Protein AF-0000000081051245 (afdb_homodimer)

Structure (mmCIF, N/CA/C/O backbone):
data_AF-0000000081051245-model_v1
#
loop_
_entity.id
_entity.type
_entity.pdbx_description
1 polymer 'Uncharacterized protein'
#
loop_
_atom_site.group_PDB
_atom_site.id
_atom_site.type_symbol
_atom_site.label_atom_id
_atom_site.label_alt_id
_atom_site.label_comp_id
_atom_site.label_asym_id
_atom_site.label_entity_id
_atom_site.label_seq_id
_atom_site.pdbx_PDB_ins_code
_atom_site.Cartn_x
_atom_site.Cartn_y
_atom_site.Cartn_z
_atom_site.occupancy
_atom_site.B_iso_or_equiv
_atom_site.auth_seq_id
_atom_site.auth_comp_id
_atom_site.auth_asym_id
_atom_site.auth_atom_id
_atom_site.pdbx_PDB_model_num
ATOM 1 N N . MET A 1 1 ? -6.266 28.859 13.172 1 32.94 1 MET A N 1
ATOM 2 C CA . MET A 1 1 ? -5.453 28.031 12.281 1 32.94 1 MET A CA 1
ATOM 3 C C . MET A 1 1 ? -4.812 26.875 13.047 1 32.94 1 MET A C 1
ATOM 5 O O . MET A 1 1 ? -4.125 27.094 14.047 1 32.94 1 MET A O 1
ATOM 9 N N . VAL A 1 2 ? -5.418 25.703 13.078 1 38.94 2 VAL A N 1
ATOM 10 C CA . VAL A 1 2 ? -5.023 24.641 14 1 38.94 2 VAL A CA 1
ATOM 11 C C . VAL A 1 2 ? -3.65 24.109 13.609 1 38.94 2 VAL A C 1
ATOM 13 O O . VAL A 1 2 ? -3.457 23.641 12.477 1 38.94 2 VAL A O 1
ATOM 16 N N . SER A 1 3 ? -2.504 24.562 14.094 1 43.19 3 SER A N 1
ATOM 17 C CA . SER A 1 3 ? -1.114 24.141 13.93 1 43.19 3 SER A CA 1
ATOM 18 C C . SER A 1 3 ? -0.904 22.719 14.406 1 43.19 3 SER A C 1
ATOM 20 O O . SER A 1 3 ? -1.366 22.344 15.484 1 43.19 3 SER A O 1
ATOM 22 N N . LEU A 1 4 ? -0.735 21.875 13.5 1 53.44 4 LEU A N 1
ATOM 23 C CA . LEU A 1 4 ? -0.3 20.562 13.992 1 53.44 4 LEU A CA 1
ATOM 24 C C . LEU A 1 4 ? 0.894 20.719 14.93 1 53.44 4 LEU A C 1
ATOM 26 O O . LEU A 1 4 ? 1.816 21.484 14.648 1 53.44 4 LEU A O 1
ATOM 30 N N . SER A 1 5 ? 0.754 20.125 16.109 1 58.38 5 SER A N 1
ATOM 31 C CA . SER A 1 5 ? 1.935 20.047 16.953 1 58.38 5 SER A CA 1
ATOM 32 C C . SER A 1 5 ? 3.082 19.328 16.25 1 58.38 5 SER A C 1
ATOM 34 O O . SER A 1 5 ? 2.877 18.672 15.234 1 58.38 5 SER A O 1
ATOM 36 N N . LEU A 1 6 ? 4.219 19.672 16.422 1 55.66 6 LEU A N 1
ATOM 37 C CA . LEU 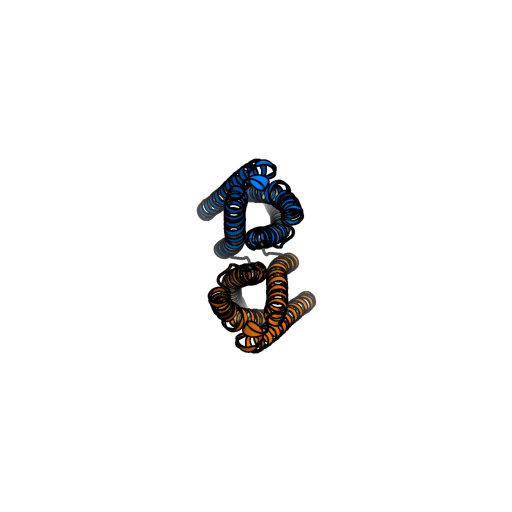A 1 6 ? 5.422 19.031 15.898 1 55.66 6 LEU A CA 1
ATOM 38 C C . LEU A 1 6 ? 5.336 17.516 16.016 1 55.66 6 LEU A C 1
ATOM 40 O O . LEU A 1 6 ? 5.738 16.797 15.094 1 55.66 6 LEU A O 1
ATOM 44 N N . TRP A 1 7 ? 4.742 17.047 17.078 1 62.03 7 TRP A N 1
ATOM 45 C CA . TRP A 1 7 ? 4.617 15.609 17.312 1 62.03 7 TRP A CA 1
ATOM 46 C C . TRP A 1 7 ? 3.652 14.977 16.312 1 62.03 7 TRP A C 1
ATOM 48 O O . TRP A 1 7 ? 3.92 13.898 15.773 1 62.03 7 TRP A O 1
ATOM 58 N N . GLN A 1 8 ? 2.674 15.648 16.047 1 63.53 8 GLN A N 1
ATOM 59 C CA . GLN A 1 8 ? 1.67 15.141 15.117 1 63.53 8 GLN A CA 1
ATOM 60 C C . GLN A 1 8 ? 2.227 15.047 13.695 1 63.53 8 GLN A C 1
ATOM 62 O O . GLN A 1 8 ? 1.957 14.086 12.977 1 63.53 8 GLN A O 1
ATOM 67 N N . ARG A 1 9 ? 2.992 15.977 13.375 1 63.44 9 ARG A N 1
ATOM 68 C CA . ARG A 1 9 ? 3.643 15.945 12.07 1 63.44 9 ARG A CA 1
ATOM 69 C C . ARG A 1 9 ? 4.617 14.773 11.969 1 63.44 9 ARG A C 1
ATOM 71 O O . ARG A 1 9 ? 4.676 14.086 10.945 1 63.44 9 ARG A O 1
ATOM 78 N N . TYR A 1 10 ? 5.191 14.594 13.125 1 63.12 10 TYR A N 1
ATOM 79 C CA . TYR A 1 10 ? 6.164 13.508 13.188 1 63.12 10 TYR A CA 1
ATOM 80 C C . TYR A 1 10 ? 5.477 12.148 13.086 1 63.12 10 TYR A C 1
ATOM 82 O O . TYR A 1 10 ? 5.934 11.266 12.359 1 63.12 10 TYR A O 1
ATOM 90 N N . ARG A 1 11 ? 4.453 12.078 13.703 1 69.19 11 ARG A N 1
ATOM 91 C CA . ARG A 1 11 ? 3.75 10.797 13.703 1 69.19 11 ARG A CA 1
ATOM 92 C C . ARG A 1 11 ? 3.115 10.516 12.352 1 69.19 11 ARG A C 1
ATOM 94 O O . ARG A 1 11 ? 3.18 9.391 11.852 1 69.19 11 ARG A O 1
ATOM 101 N N . ARG A 1 12 ? 2.613 11.469 11.742 1 71.75 12 ARG A N 1
ATOM 102 C CA . ARG A 1 12 ? 2.021 11.297 10.422 1 71.75 12 ARG A CA 1
ATOM 103 C C . ARG A 1 12 ? 3.084 10.938 9.391 1 71.75 12 ARG A C 1
ATOM 105 O O . ARG A 1 12 ? 2.863 10.078 8.539 1 71.75 12 ARG A O 1
ATOM 112 N N . ASN A 1 13 ? 4.109 11.609 9.547 1 73.81 13 ASN A N 1
ATOM 113 C CA . ASN A 1 13 ? 5.223 11.289 8.664 1 73.81 13 ASN A CA 1
ATOM 114 C C . ASN A 1 13 ? 5.754 9.883 8.93 1 73.81 13 ASN A C 1
ATOM 116 O O . ASN A 1 13 ? 6.137 9.172 7.992 1 73.81 13 ASN A O 1
ATOM 120 N N . GLY A 1 14 ? 5.676 9.594 10.188 1 77.81 14 GLY A N 1
ATOM 121 C CA . GLY A 1 14 ? 6.113 8.25 10.539 1 77.81 14 GLY A CA 1
ATOM 122 C C . GLY A 1 14 ? 5.227 7.164 9.961 1 77.81 14 GLY A C 1
ATOM 123 O O . GLY A 1 14 ? 5.719 6.133 9.5 1 77.81 14 GLY A O 1
ATOM 124 N N . ILE A 1 15 ? 4.008 7.398 9.992 1 84.12 15 ILE A N 1
ATOM 125 C CA . ILE A 1 15 ? 3.062 6.418 9.461 1 84.12 15 ILE A CA 1
ATOM 126 C C . ILE A 1 15 ? 3.229 6.305 7.949 1 84.12 15 ILE A C 1
ATOM 128 O O . ILE A 1 15 ? 3.271 5.199 7.402 1 84.12 15 ILE A O 1
ATOM 132 N N . ARG A 1 16 ? 3.354 7.332 7.312 1 82.5 16 ARG A N 1
ATOM 133 C CA . ARG A 1 16 ? 3.588 7.336 5.871 1 82.5 16 ARG A CA 1
ATOM 134 C C . ARG A 1 16 ? 4.855 6.562 5.523 1 82.5 16 ARG A C 1
ATOM 136 O O . ARG A 1 16 ? 4.855 5.738 4.605 1 82.5 16 ARG A O 1
ATOM 143 N N . GLN A 1 17 ? 5.828 6.887 6.223 1 83.38 17 GLN A N 1
ATOM 144 C CA . GLN A 1 17 ? 7.102 6.219 5.984 1 83.38 17 GLN A CA 1
ATOM 145 C C . GLN A 1 17 ? 6.992 4.719 6.25 1 83.38 17 GLN A C 1
ATOM 147 O O . GLN A 1 17 ? 7.539 3.908 5.5 1 83.38 17 GLN A O 1
ATOM 152 N N . THR A 1 18 ? 6.367 4.469 7.242 1 89 18 THR A N 1
ATOM 153 C CA . THR A 1 18 ? 6.195 3.061 7.578 1 89 18 THR A CA 1
ATOM 154 C C . THR A 1 18 ? 5.477 2.318 6.453 1 89 18 THR A C 1
ATOM 156 O O . THR A 1 18 ? 5.852 1.198 6.102 1 89 18 THR A O 1
ATOM 159 N N . LYS A 1 19 ? 4.457 2.91 5.871 1 91.25 19 LYS A N 1
ATOM 160 C CA . LYS A 1 19 ? 3.744 2.303 4.754 1 91.25 19 LYS A CA 1
ATOM 161 C C . LYS A 1 19 ? 4.684 2.041 3.58 1 91.25 19 LYS A C 1
ATOM 163 O O . LYS A 1 19 ? 4.699 0.94 3.023 1 91.25 19 LYS A O 1
ATOM 168 N N . SER A 1 20 ? 5.469 3.023 3.303 1 90 20 SER A N 1
ATOM 169 C CA . SER A 1 20 ? 6.391 2.914 2.178 1 90 20 SER A CA 1
ATOM 170 C C . SER A 1 20 ? 7.461 1.858 2.439 1 90 20 SER A C 1
ATOM 172 O O . SER A 1 20 ? 7.82 1.097 1.54 1 90 20 SER A O 1
ATOM 174 N N . ILE A 1 21 ? 7.961 1.845 3.607 1 92.06 21 ILE A N 1
ATOM 175 C CA . ILE A 1 21 ? 9.008 0.893 3.963 1 92.06 21 ILE A CA 1
ATOM 176 C C . ILE A 1 21 ? 8.461 -0.53 3.896 1 92.06 21 ILE A C 1
ATOM 178 O O . ILE A 1 21 ? 9.102 -1.426 3.344 1 92.06 21 ILE A O 1
ATOM 182 N N . LEU A 1 22 ? 7.324 -0.705 4.422 1 92.88 22 LEU A N 1
ATOM 183 C CA . LEU A 1 22 ? 6.73 -2.037 4.418 1 92.88 22 LEU A CA 1
ATOM 184 C C . LEU A 1 22 ? 6.457 -2.504 2.992 1 92.88 22 LEU A C 1
ATOM 186 O O . LEU A 1 22 ? 6.695 -3.666 2.66 1 92.88 22 LEU A O 1
ATOM 190 N N . ALA A 1 23 ? 5.906 -1.619 2.197 1 94.75 23 ALA A N 1
ATOM 191 C CA . ALA A 1 23 ? 5.676 -1.957 0.795 1 94.75 23 ALA A CA 1
ATOM 192 C C . ALA A 1 23 ? 6.98 -2.32 0.094 1 94.75 23 ALA A C 1
ATOM 194 O O . ALA A 1 23 ? 7.035 -3.291 -0.665 1 94.75 23 ALA A O 1
ATOM 195 N N . SER A 1 24 ? 7.984 -1.599 0.384 1 95.31 24 SER A N 1
ATOM 196 C CA . SER A 1 24 ? 9.281 -1.842 -0.24 1 95.31 24 SER A CA 1
ATOM 197 C C . SER A 1 24 ? 9.898 -3.148 0.252 1 95.31 24 SER A C 1
ATOM 199 O O . SER A 1 24 ? 10.531 -3.869 -0.519 1 95.31 24 SER A O 1
ATOM 201 N N . ILE A 1 25 ? 9.75 -3.432 1.501 1 95.81 25 ILE A N 1
ATOM 202 C CA . ILE A 1 25 ? 10.25 -4.688 2.045 1 95.81 25 ILE A CA 1
ATOM 203 C C . ILE A 1 25 ? 9.578 -5.863 1.341 1 95.81 25 ILE A C 1
ATOM 205 O O . ILE A 1 25 ? 10.234 -6.828 0.956 1 95.81 25 ILE A O 1
ATOM 209 N N . ALA A 1 26 ? 8.266 -5.766 1.253 1 96.12 26 ALA A N 1
ATOM 210 C CA . ALA A 1 26 ? 7.523 -6.824 0.57 1 96.12 26 ALA A CA 1
ATOM 211 C C . ALA A 1 26 ? 8 -6.984 -0.872 1 96.12 26 ALA A C 1
ATOM 213 O O . ALA A 1 26 ? 8.18 -8.102 -1.354 1 96.12 26 ALA A O 1
ATOM 214 N N . ASP A 1 27 ? 8.195 -5.914 -1.532 1 96.69 27 ASP A N 1
ATOM 215 C CA . ASP A 1 27 ? 8.641 -5.902 -2.922 1 96.69 27 ASP A CA 1
ATOM 216 C C . ASP A 1 27 ? 10.031 -6.531 -3.061 1 96.69 27 ASP A C 1
ATOM 218 O O . ASP A 1 27 ? 10.234 -7.422 -3.889 1 96.69 27 ASP A O 1
ATOM 222 N N . VAL A 1 28 ? 10.953 -6.164 -2.277 1 96.69 28 VAL A N 1
ATOM 223 C CA . VAL A 1 28 ? 12.305 -6.703 -2.307 1 96.69 28 VAL A CA 1
ATOM 224 C C . VAL A 1 28 ? 12.266 -8.203 -2.018 1 96.69 28 VAL A C 1
ATOM 226 O O . VAL A 1 28 ? 12.984 -8.984 -2.652 1 96.69 28 VAL A O 1
ATOM 229 N N . THR A 1 29 ? 11.477 -8.562 -1.038 1 97 29 THR A N 1
ATOM 230 C CA . THR A 1 29 ? 11.344 -9.977 -0.7 1 97 29 THR A CA 1
ATOM 231 C C . THR A 1 29 ? 10.844 -10.773 -1.901 1 97 29 THR A C 1
ATOM 233 O O . THR A 1 29 ? 11.383 -11.844 -2.209 1 97 29 THR A O 1
ATOM 236 N N . SER A 1 30 ? 9.812 -10.203 -2.559 1 97.19 30 SER A N 1
ATOM 237 C CA . SER A 1 30 ? 9.25 -10.906 -3.709 1 97.19 30 SER A CA 1
ATOM 238 C C . SER A 1 30 ? 10.266 -11.016 -4.84 1 97.19 30 SER A C 1
ATOM 240 O O . SER A 1 30 ? 10.281 -12.008 -5.57 1 97.19 30 SER A O 1
ATOM 242 N N . ASP A 1 31 ? 11.062 -10.008 -5.016 1 96.31 31 ASP A N 1
ATOM 243 C CA . ASP A 1 31 ? 12.109 -10.047 -6.039 1 96.31 31 ASP A CA 1
ATOM 244 C C . ASP A 1 31 ? 13.078 -11.195 -5.793 1 96.31 31 ASP A C 1
ATOM 246 O O . ASP A 1 31 ? 13.398 -11.953 -6.715 1 96.31 31 ASP A O 1
ATOM 250 N N . TRP A 1 32 ? 13.461 -11.352 -4.582 1 97.69 32 TRP A N 1
ATOM 251 C CA . TRP A 1 32 ? 14.391 -12.422 -4.234 1 97.69 32 TRP A CA 1
ATOM 252 C C . TRP A 1 32 ? 13.727 -13.789 -4.391 1 97.69 32 TRP A C 1
ATOM 254 O O . TRP A 1 32 ? 14.344 -14.727 -4.91 1 97.69 32 TRP A O 1
ATOM 264 N N . VAL A 1 33 ? 12.539 -13.898 -3.967 1 97.06 33 VAL A N 1
ATOM 265 C CA . VAL A 1 33 ? 11.82 -15.164 -4.066 1 97.06 33 VAL A CA 1
ATOM 266 C C . VAL A 1 33 ? 11.641 -15.547 -5.535 1 97.06 33 VAL A C 1
ATOM 268 O O . VAL A 1 33 ? 11.812 -16.703 -5.906 1 97.06 33 VAL A O 1
ATOM 271 N N . PHE A 1 34 ? 11.328 -14.562 -6.355 1 96.81 34 PHE A N 1
ATOM 272 C CA . PHE A 1 34 ? 11.148 -14.797 -7.781 1 96.81 34 PHE A CA 1
ATOM 273 C C . PHE A 1 34 ? 12.461 -15.203 -8.438 1 96.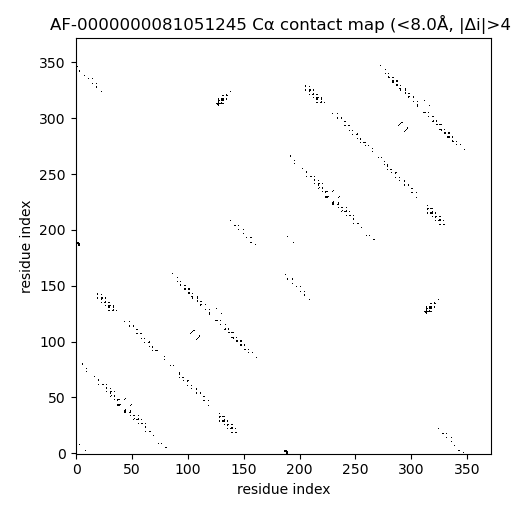81 34 PHE A C 1
ATOM 275 O O . PHE A 1 34 ? 12.508 -16.141 -9.227 1 96.81 34 PHE A O 1
ATOM 282 N N . TYR A 1 35 ? 13.539 -14.555 -8.07 1 97.19 35 TYR A N 1
ATOM 283 C CA . TYR A 1 35 ? 14.867 -14.891 -8.578 1 97.19 35 TYR A CA 1
ATOM 284 C C . TYR A 1 35 ? 15.219 -16.328 -8.25 1 97.19 35 TYR A C 1
ATOM 286 O O . TYR A 1 35 ? 15.672 -17.078 -9.117 1 97.19 35 TYR A O 1
ATOM 294 N N . LEU A 1 36 ? 14.969 -16.75 -6.969 1 97.19 36 LEU A N 1
ATOM 295 C CA . LEU A 1 36 ? 15.312 -18.094 -6.523 1 97.19 36 LEU A CA 1
ATOM 296 C C . LEU A 1 36 ? 14.484 -19.141 -7.262 1 97.19 36 LEU A C 1
ATOM 298 O O . LEU A 1 36 ? 14.969 -20.234 -7.559 1 97.19 36 LEU A O 1
ATOM 302 N N . ASN A 1 37 ? 13.266 -18.766 -7.578 1 95.94 37 ASN A N 1
ATOM 303 C CA . ASN A 1 37 ? 12.398 -19.656 -8.344 1 95.94 37 ASN A CA 1
ATOM 304 C C . ASN A 1 37 ? 12.898 -19.844 -9.773 1 95.94 37 ASN A C 1
ATOM 306 O O . ASN A 1 37 ? 12.953 -20.953 -10.281 1 95.94 37 ASN A O 1
ATOM 310 N N . VAL A 1 38 ? 13.242 -18.781 -10.391 1 95.44 38 VAL A N 1
ATOM 311 C CA . VAL A 1 38 ? 13.734 -18.828 -11.766 1 95.44 38 VAL A CA 1
ATOM 312 C C . VAL A 1 38 ? 15.07 -19.562 -11.812 1 95.44 38 VAL A C 1
ATOM 314 O O . VAL A 1 38 ? 15.328 -20.344 -12.734 1 95.44 38 VAL A O 1
ATOM 317 N N . LYS A 1 39 ? 15.844 -19.359 -10.789 1 95.88 39 LYS A N 1
ATOM 318 C CA . LYS A 1 39 ? 17.172 -19.969 -10.703 1 95.88 39 LYS A CA 1
ATOM 319 C C . LYS A 1 39 ? 17.062 -21.5 -10.656 1 95.88 39 LYS A C 1
ATOM 321 O O . LYS A 1 39 ? 17.984 -22.203 -11.102 1 95.88 39 LYS A O 1
ATOM 326 N N . SER A 1 40 ? 15.977 -21.984 -10.18 1 94.94 40 SER A N 1
ATOM 327 C CA . SER A 1 40 ? 15.789 -23.438 -10.047 1 94.94 40 SER A CA 1
ATOM 328 C C . SER A 1 40 ? 15.508 -24.078 -11.391 1 94.94 40 SER A C 1
ATOM 330 O O . SER A 1 40 ? 15.602 -25.312 -11.523 1 94.94 40 SER A O 1
ATOM 332 N N . ASN A 1 41 ? 15.195 -23.312 -12.352 1 94 41 ASN A N 1
ATOM 333 C CA . ASN A 1 41 ? 14.992 -23.781 -13.719 1 94 41 ASN A CA 1
ATOM 334 C C . ASN A 1 41 ? 16.172 -23.406 -14.617 1 94 41 ASN A C 1
ATOM 336 O O . ASN A 1 41 ? 16.344 -22.234 -14.945 1 94 41 ASN A O 1
ATOM 340 N N . ALA A 1 42 ? 16.828 -24.391 -15.164 1 94.5 42 ALA A N 1
ATOM 341 C CA . ALA A 1 42 ? 18.094 -24.172 -15.875 1 94.5 42 ALA A CA 1
ATOM 342 C C . ALA A 1 42 ? 17.891 -23.281 -17.094 1 94.5 42 ALA A C 1
ATOM 344 O O . ALA A 1 42 ? 18.688 -22.359 -17.328 1 94.5 42 ALA A O 1
ATOM 345 N N . THR A 1 43 ? 16.844 -23.531 -17.875 1 94.88 43 THR A N 1
ATOM 346 C CA . THR A 1 43 ? 16.578 -22.766 -19.094 1 94.88 43 THR A CA 1
ATOM 347 C C . THR A 1 43 ? 16.281 -21.312 -18.781 1 94.88 43 THR A C 1
ATOM 349 O O . THR A 1 43 ? 16.797 -20.406 -19.422 1 94.88 43 THR A O 1
ATOM 352 N N . LEU A 1 44 ? 15.523 -21.094 -17.781 1 95.31 44 LEU A N 1
ATOM 353 C CA . LEU A 1 44 ? 15.148 -19.734 -17.391 1 95.31 44 LEU A CA 1
ATOM 354 C C . LEU A 1 44 ? 16.312 -19.031 -16.719 1 95.31 44 LEU A C 1
ATOM 356 O O . LEU A 1 44 ? 16.5 -17.812 -16.906 1 95.31 44 LEU A O 1
ATOM 360 N N . ASP A 1 45 ? 17.047 -19.766 -15.93 1 95.56 45 ASP A N 1
ATOM 361 C CA . ASP A 1 45 ? 18.188 -19.188 -15.234 1 95.56 45 ASP A CA 1
ATOM 362 C C . ASP A 1 45 ? 19.219 -18.656 -16.234 1 95.56 45 ASP A C 1
ATOM 364 O O . ASP A 1 45 ? 19.766 -17.562 -16.047 1 95.56 45 ASP A O 1
ATOM 368 N N . GLU A 1 46 ? 19.484 -19.422 -17.219 1 95.94 46 GLU A N 1
ATOM 369 C CA . GLU A 1 46 ? 20.469 -19.016 -18.234 1 95.94 46 GLU A CA 1
ATOM 370 C C . GLU A 1 46 ? 20.031 -17.75 -18.938 1 95.94 46 GLU A C 1
ATOM 372 O O . GLU A 1 46 ? 20.859 -16.875 -19.234 1 95.94 46 GLU A O 1
ATOM 377 N N . LYS A 1 47 ? 18.781 -17.562 -19.125 1 95.5 47 LYS A N 1
ATOM 378 C CA . LYS A 1 47 ? 18.281 -16.438 -19.922 1 95.5 47 LYS A CA 1
ATOM 379 C C . LYS A 1 47 ? 18.047 -15.211 -19.047 1 95.5 47 LYS A C 1
ATOM 381 O O . LYS A 1 47 ? 18.312 -14.086 -19.469 1 95.5 47 LYS A O 1
ATOM 386 N N . TYR A 1 48 ? 17.516 -15.453 -17.875 1 95.62 48 TYR A N 1
ATOM 387 C CA . TYR A 1 48 ? 17.016 -14.312 -17.125 1 95.62 48 TYR A CA 1
ATOM 388 C C . TYR A 1 48 ? 17.656 -14.258 -15.734 1 95.62 48 TYR A C 1
ATOM 390 O O . TYR A 1 48 ? 17.5 -13.273 -15.008 1 95.62 48 TYR A O 1
ATOM 398 N N . GLY A 1 49 ? 18.359 -15.305 -15.32 1 95.69 49 GLY A N 1
ATOM 399 C CA . GLY A 1 49 ? 18.875 -15.43 -13.969 1 95.69 49 GLY A CA 1
ATOM 400 C C . GLY A 1 49 ? 19.766 -14.258 -13.562 1 95.69 49 GLY A C 1
ATOM 401 O O . GLY A 1 49 ? 19.594 -13.688 -12.484 1 95.69 49 GLY A O 1
ATOM 402 N N . PHE A 1 50 ? 20.594 -13.945 -14.414 1 95.38 50 PHE A N 1
ATOM 403 C CA . PHE A 1 50 ? 21.531 -12.875 -14.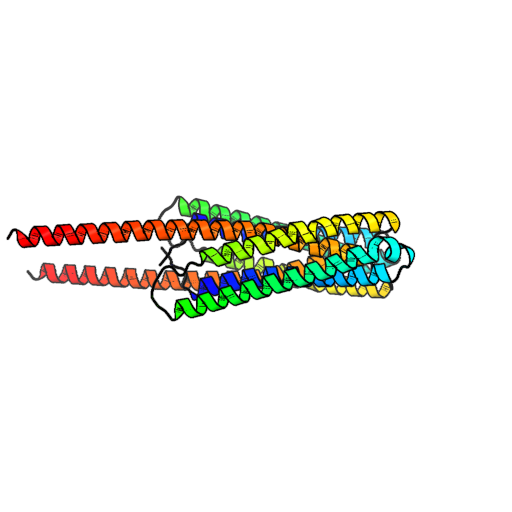117 1 95.38 50 PHE A CA 1
ATOM 404 C C . PHE A 1 50 ? 20.812 -11.539 -13.961 1 95.38 50 PHE A C 1
ATOM 406 O O . PHE A 1 50 ? 21.062 -10.797 -13.016 1 95.38 50 PHE A O 1
ATOM 413 N N . ASN A 1 51 ? 19.984 -11.188 -14.859 1 94.19 51 ASN A N 1
ATOM 414 C CA . ASN A 1 51 ? 19.219 -9.945 -14.789 1 94.19 51 ASN A CA 1
ATOM 415 C C . ASN A 1 51 ? 18.391 -9.859 -13.516 1 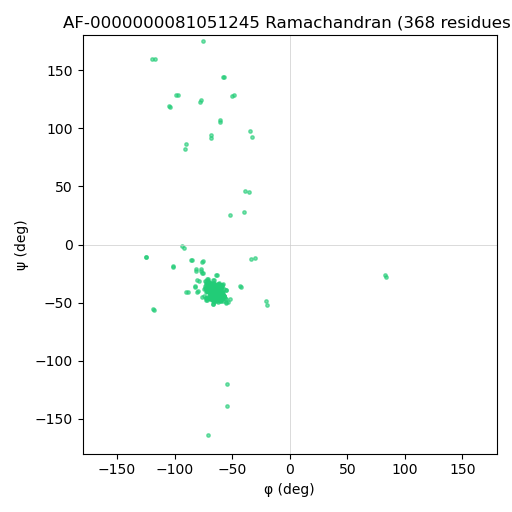94.19 51 ASN A C 1
ATOM 417 O O . ASN A 1 51 ? 18.391 -8.828 -12.836 1 94.19 51 ASN A O 1
ATOM 421 N N . LEU A 1 52 ? 17.75 -10.953 -13.195 1 96.31 52 LEU A N 1
ATOM 422 C CA . LEU A 1 52 ? 16.922 -10.984 -11.992 1 96.31 52 LEU A CA 1
ATOM 423 C C . LEU A 1 52 ? 17.766 -10.805 -10.742 1 96.31 52 LEU A C 1
ATOM 425 O O . LEU A 1 52 ? 17.344 -10.148 -9.789 1 96.31 52 LEU A O 1
ATOM 429 N N . PHE A 1 53 ? 18.938 -11.391 -10.758 1 96.38 53 PHE A N 1
ATOM 430 C CA . PHE A 1 53 ? 19.859 -11.227 -9.633 1 96.38 53 PHE A CA 1
ATOM 431 C C . PHE A 1 53 ? 20.234 -9.758 -9.461 1 96.38 53 PHE A C 1
ATOM 433 O O . PHE A 1 53 ? 20.203 -9.234 -8.344 1 96.38 53 PHE A O 1
ATOM 440 N N . ILE A 1 54 ? 20.578 -9.078 -10.5 1 95.38 54 ILE A N 1
ATOM 441 C CA . ILE A 1 54 ? 20.969 -7.672 -10.469 1 95.38 54 ILE A CA 1
ATOM 442 C C . ILE A 1 54 ? 19.812 -6.82 -9.953 1 95.38 54 ILE A C 1
ATOM 444 O O . ILE A 1 54 ? 20 -5.945 -9.109 1 95.38 54 ILE A O 1
ATOM 448 N N . PHE A 1 55 ? 18.609 -7.09 -10.438 1 94 55 PHE A N 1
ATOM 449 C CA . PHE A 1 55 ? 17.453 -6.297 -10.031 1 94 55 PHE A CA 1
ATOM 450 C C . PHE A 1 55 ? 17.141 -6.516 -8.555 1 94 55 PHE A C 1
ATOM 452 O O . PHE A 1 55 ? 16.75 -5.582 -7.852 1 94 55 PHE A O 1
ATOM 459 N N . ALA A 1 56 ? 17.328 -7.742 -8.086 1 95.75 56 ALA A N 1
ATOM 460 C CA . ALA A 1 56 ? 17.141 -8.008 -6.66 1 95.75 56 ALA A CA 1
ATOM 461 C C . ALA A 1 56 ? 18.141 -7.238 -5.812 1 95.75 56 ALA A C 1
ATOM 463 O O . ALA A 1 56 ? 17.797 -6.703 -4.758 1 95.75 56 ALA A O 1
ATOM 464 N N . CYS A 1 57 ? 19.344 -7.148 -6.32 1 95.94 57 CYS A N 1
ATOM 465 C CA . CYS A 1 57 ? 20.375 -6.391 -5.629 1 95.94 57 CYS A CA 1
ATOM 466 C C . CYS A 1 57 ? 20.062 -4.902 -5.633 1 95.94 57 CYS A C 1
ATOM 468 O O . CYS A 1 57 ? 20.188 -4.23 -4.605 1 95.94 57 CYS A O 1
ATOM 470 N N . ILE A 1 58 ? 19.688 -4.402 -6.75 1 94.62 58 ILE A N 1
ATOM 471 C CA . ILE A 1 58 ? 19.344 -2.992 -6.883 1 94.62 58 ILE A CA 1
ATOM 472 C C . ILE A 1 58 ? 18.172 -2.662 -5.953 1 94.62 58 ILE A C 1
ATOM 474 O O . ILE A 1 58 ? 18.203 -1.65 -5.246 1 94.62 58 ILE A O 1
ATOM 478 N N . SER A 1 59 ? 17.156 -3.51 -5.965 1 95.06 59 SER A N 1
ATOM 479 C CA . SER A 1 59 ? 16.016 -3.309 -5.09 1 95.06 59 SER A CA 1
ATOM 480 C C . SER A 1 59 ? 16.438 -3.262 -3.625 1 95.06 59 SER A C 1
ATOM 482 O O . SER A 1 59 ? 15.945 -2.428 -2.859 1 95.06 59 SER A O 1
ATOM 484 N N . SER A 1 60 ? 17.312 -4.117 -3.244 1 96.06 60 SER A N 1
ATOM 485 C CA . SER A 1 60 ? 17.828 -4.137 -1.88 1 96.06 60 SER A CA 1
ATOM 486 C C . SER A 1 60 ? 18.578 -2.848 -1.556 1 96.06 60 SER A C 1
ATOM 488 O O . SER A 1 60 ? 18.438 -2.295 -0.463 1 96.06 60 SER A O 1
ATOM 490 N N . GLY A 1 61 ? 19.359 -2.441 -2.525 1 94.94 61 GLY A N 1
ATOM 491 C CA . GLY A 1 61 ? 20.047 -1.174 -2.35 1 94.94 61 GLY A CA 1
ATOM 492 C C . GLY A 1 61 ? 19.109 0.004 -2.189 1 94.94 61 GLY A C 1
ATOM 493 O O . GLY A 1 61 ? 19.344 0.889 -1.365 1 94.94 61 GLY A O 1
ATOM 494 N N . MET A 1 62 ? 18.109 -0.014 -2.977 1 92.69 62 MET A N 1
ATOM 495 C CA . MET A 1 62 ? 17.125 1.063 -2.912 1 92.69 62 MET A CA 1
ATOM 496 C C . MET A 1 62 ? 16.375 1.044 -1.578 1 92.69 62 MET A C 1
ATOM 498 O O . MET A 1 62 ? 16.062 2.098 -1.027 1 92.69 62 MET A O 1
ATOM 502 N N . LEU A 1 63 ? 16.047 -0.107 -1.108 1 94.06 63 LEU A N 1
ATOM 503 C CA . LEU A 1 63 ? 15.422 -0.233 0.209 1 94.06 63 LEU A CA 1
ATOM 504 C C . LEU A 1 63 ? 16.328 0.35 1.289 1 94.06 63 LEU A C 1
ATOM 506 O O . LEU A 1 63 ? 15.859 1.062 2.18 1 94.06 63 LEU A O 1
ATOM 510 N N . LEU A 1 64 ? 17.578 0.055 1.21 1 94.62 64 LEU A N 1
ATOM 511 C CA . LEU A 1 64 ? 18.547 0.6 2.164 1 94.62 64 LEU A CA 1
ATOM 512 C C . LEU A 1 64 ? 18.578 2.123 2.092 1 94.62 64 LEU A C 1
ATOM 514 O O . LEU A 1 64 ? 18.625 2.797 3.125 1 94.62 64 LEU A O 1
ATOM 518 N N . ALA A 1 65 ? 18.578 2.627 0.913 1 91.5 65 ALA A N 1
ATOM 519 C CA . ALA A 1 65 ? 18.547 4.074 0.723 1 91.5 65 ALA A CA 1
ATOM 520 C C . ALA A 1 65 ? 17.281 4.68 1.338 1 91.5 65 ALA A C 1
ATOM 522 O O . ALA A 1 65 ? 17.344 5.746 1.954 1 91.5 65 ALA A O 1
ATOM 523 N N . LEU A 1 66 ? 16.203 4.016 1.149 1 91.06 66 LEU A N 1
ATOM 524 C CA . LEU A 1 66 ? 14.945 4.461 1.725 1 91.06 66 LEU A CA 1
ATOM 525 C C . LEU A 1 66 ? 15.016 4.48 3.248 1 91.06 66 LEU A C 1
ATOM 527 O O . LEU A 1 66 ? 14.633 5.465 3.881 1 91.06 66 LEU A O 1
ATOM 531 N N . LEU A 1 67 ? 15.547 3.453 3.824 1 91.75 67 LEU A N 1
ATOM 532 C CA . LEU A 1 67 ? 15.68 3.344 5.273 1 91.75 67 LEU A CA 1
ATOM 533 C C . LEU A 1 67 ? 16.609 4.43 5.816 1 91.75 67 LEU A C 1
ATOM 535 O O . LEU A 1 67 ? 16.297 5.051 6.84 1 91.75 67 LEU A O 1
ATOM 539 N N . LEU A 1 68 ? 17.625 4.703 5.129 1 87.12 68 LEU A N 1
ATOM 540 C CA . LEU A 1 68 ? 18.578 5.73 5.539 1 87.12 68 LEU A CA 1
ATOM 541 C C . LEU A 1 68 ? 17.938 7.117 5.457 1 87.12 68 LEU A C 1
ATOM 543 O O . LEU A 1 68 ? 18.172 7.961 6.328 1 87.12 68 LEU A O 1
ATOM 547 N N . SER A 1 69 ? 17.219 7.348 4.418 1 81.56 69 SER A N 1
ATOM 548 C CA . SER A 1 69 ? 16.531 8.625 4.262 1 81.56 69 SER A CA 1
ATOM 549 C C . SER A 1 69 ? 15.555 8.875 5.402 1 81.56 69 SER A C 1
ATOM 551 O O . SER A 1 69 ? 15.422 10.008 5.871 1 81.56 69 SER A O 1
ATOM 553 N N . PHE A 1 70 ? 14.961 7.879 5.824 1 78.38 70 PHE A N 1
ATOM 554 C CA . PHE A 1 70 ? 14.016 8.008 6.922 1 78.38 70 PHE A CA 1
ATOM 555 C C . PHE A 1 70 ? 14.734 8.273 8.234 1 78.38 70 PHE A C 1
ATOM 557 O O . PHE A 1 70 ? 14.289 9.078 9.047 1 78.38 70 PHE A O 1
ATOM 564 N N . LEU A 1 71 ? 15.789 7.645 8.398 1 77.44 71 LEU A N 1
ATOM 565 C CA . LEU A 1 71 ? 16.562 7.824 9.625 1 77.44 71 LEU A CA 1
ATOM 566 C C . LEU A 1 71 ? 17.109 9.25 9.719 1 77.44 71 LEU A C 1
ATOM 568 O O . LEU A 1 71 ? 17.094 9.844 10.805 1 77.44 71 LEU A O 1
ATOM 572 N N . VAL A 1 72 ? 17.469 9.812 8.648 1 71.5 72 VAL A N 1
ATOM 573 C CA . VAL A 1 72 ? 18.016 11.164 8.609 1 71.5 72 VAL A CA 1
ATOM 574 C C . VAL A 1 72 ? 16.906 12.18 8.883 1 71.5 72 VAL A C 1
ATOM 576 O O . VAL A 1 72 ? 17.109 13.148 9.617 1 71.5 72 VAL A O 1
ATOM 579 N N . SER A 1 73 ? 15.781 11.922 8.336 1 68.75 73 SER A N 1
ATOM 580 C CA . SER A 1 73 ? 14.648 12.812 8.555 1 68.75 73 SER A CA 1
ATOM 581 C C . SER A 1 73 ? 14.211 12.812 10.016 1 68.75 73 SER A C 1
ATOM 583 O O . SER A 1 73 ? 13.875 13.859 10.57 1 68.75 73 SER A O 1
ATOM 585 N N . ALA A 1 74 ? 14.195 11.688 10.586 1 65.75 74 ALA A N 1
ATOM 586 C CA . ALA A 1 74 ? 13.812 11.562 11.992 1 65.75 74 ALA A CA 1
ATOM 587 C C . ALA A 1 74 ? 14.805 12.289 12.898 1 65.75 74 ALA A C 1
ATOM 589 O O . ALA A 1 74 ? 14.406 12.953 13.859 1 65.75 74 ALA A O 1
ATOM 590 N N . ARG A 1 75 ? 16 12.227 12.609 1 62.91 75 ARG A N 1
ATOM 591 C CA . ARG A 1 75 ? 17.047 12.867 13.398 1 62.91 75 ARG A CA 1
ATOM 592 C C . ARG A 1 75 ? 16.969 14.383 13.266 1 62.91 75 ARG A C 1
ATOM 594 O O . ARG A 1 75 ? 17.156 15.109 14.25 1 62.91 75 ARG A O 1
ATOM 601 N N . ALA A 1 76 ? 16.703 14.797 12.078 1 61.75 76 ALA A N 1
ATOM 602 C CA . ALA A 1 76 ? 16.594 16.234 11.844 1 61.75 76 ALA A CA 1
ATOM 603 C C . ALA A 1 76 ? 15.422 16.828 12.617 1 61.75 76 ALA A C 1
ATOM 605 O O . ALA A 1 76 ? 15.539 17.922 13.18 1 61.75 76 ALA A O 1
ATOM 606 N N . HIS A 1 77 ? 14.453 16.062 12.672 1 59.19 77 HIS A N 1
ATOM 607 C CA . HIS A 1 77 ? 13.305 16.516 13.438 1 59.19 77 HIS A CA 1
ATOM 608 C C . HIS A 1 77 ? 13.617 16.562 14.93 1 59.19 77 HIS A C 1
ATOM 610 O O . HIS A 1 77 ? 13.227 17.5 15.625 1 59.19 77 HIS A O 1
ATOM 616 N N . ALA A 1 78 ? 14.18 15.578 15.422 1 59.66 78 ALA A N 1
ATOM 617 C CA . ALA A 1 78 ? 14.539 15.516 16.828 1 59.66 78 ALA A CA 1
ATOM 618 C C . ALA A 1 78 ? 15.445 16.672 17.219 1 59.66 78 ALA A C 1
ATOM 620 O O . ALA A 1 78 ? 15.273 17.281 18.297 1 59.66 78 ALA A O 1
ATOM 621 N N . LYS A 1 79 ? 16.297 17 16.359 1 56.34 79 LYS A N 1
ATOM 622 C CA . LYS A 1 79 ? 17.219 18.109 16.609 1 56.34 79 LYS A CA 1
ATOM 623 C C . LYS A 1 79 ? 16.5 19.453 16.547 1 56.34 79 LYS A C 1
ATOM 625 O O . LYS A 1 79 ? 16.797 20.344 17.344 1 56.34 79 LYS A O 1
ATOM 630 N N . SER A 1 80 ? 15.594 19.5 15.539 1 55.53 80 SER A N 1
ATOM 631 C CA . SER A 1 80 ? 14.844 20.75 15.43 1 55.53 80 SER A CA 1
ATOM 632 C C . SER A 1 80 ? 13.977 20.984 16.656 1 55.53 80 SER A C 1
ATOM 634 O O . SER A 1 80 ? 13.766 22.125 17.062 1 55.53 80 SER A O 1
ATOM 636 N N . ARG A 1 81 ? 13.281 19.969 17.203 1 53.34 81 ARG A N 1
ATOM 637 C CA . ARG A 1 81 ? 12.523 20.141 18.438 1 53.34 81 ARG A CA 1
ATOM 638 C C . ARG A 1 81 ? 13.383 20.75 19.531 1 53.34 81 ARG A C 1
ATOM 640 O O . ARG A 1 81 ? 12.891 21.547 20.328 1 53.34 81 ARG A O 1
ATOM 647 N N . ARG A 1 82 ? 14.516 20.203 19.656 1 46.34 82 ARG A N 1
ATOM 648 C CA . ARG A 1 82 ? 15.398 20.75 20.688 1 46.34 82 ARG A CA 1
ATOM 649 C C . ARG A 1 82 ? 15.805 22.172 20.375 1 46.34 82 ARG A C 1
ATOM 651 O O . ARG A 1 82 ? 15.906 23.016 21.266 1 46.34 82 ARG A O 1
ATOM 658 N N . LYS A 1 83 ? 16.188 22.469 19.25 1 48.06 83 LYS A N 1
ATOM 659 C CA . LYS A 1 83 ? 16.578 23.844 18.906 1 48.06 83 LYS A CA 1
ATOM 660 C C . LYS A 1 83 ? 15.391 24.641 18.375 1 48.06 83 LYS A C 1
ATOM 662 O O . LYS A 1 83 ? 14.734 24.219 17.422 1 48.06 83 LYS A O 1
ATOM 667 N N . ARG A 1 84 ? 14.539 25.188 19.297 1 42.62 84 ARG A N 1
ATOM 668 C CA . ARG A 1 84 ? 13.406 26.078 19.047 1 42.62 84 ARG A CA 1
ATOM 669 C C . ARG A 1 84 ? 13.531 26.75 17.688 1 42.62 84 ARG A C 1
ATOM 671 O O . ARG A 1 84 ? 12.594 27.406 17.219 1 42.62 84 ARG A O 1
ATOM 678 N N . SER A 1 85 ? 14.727 27.359 17.5 1 35.28 85 SER A N 1
ATOM 679 C CA . SER A 1 85 ? 14.875 28.453 16.531 1 35.28 85 SER A CA 1
ATOM 680 C C . SER A 1 85 ? 14.391 28.031 15.148 1 35.28 85 SER A C 1
ATOM 682 O O . SER A 1 85 ? 13.516 28.688 14.57 1 35.28 85 SER A O 1
ATOM 684 N N . ARG A 1 86 ? 15.406 28.094 14.062 1 37.03 86 ARG A N 1
ATOM 685 C CA . ARG A 1 86 ? 15.32 28.531 12.672 1 37.03 86 ARG A CA 1
ATOM 686 C C . ARG A 1 86 ? 14.609 27.484 11.82 1 37.03 86 ARG A C 1
ATOM 688 O O . ARG A 1 86 ? 14.492 26.328 12.211 1 37.03 86 ARG A O 1
ATOM 695 N N . THR A 1 87 ? 14.336 27.781 10.484 1 37.56 87 THR A N 1
ATOM 696 C CA . THR A 1 87 ? 13.867 27.312 9.188 1 37.56 87 THR A CA 1
ATOM 697 C C . THR A 1 87 ? 14.383 25.906 8.906 1 37.56 87 THR A C 1
ATOM 699 O O . THR A 1 87 ? 15.5 25.734 8.414 1 37.56 87 THR A O 1
ATOM 702 N N . ALA A 1 88 ? 14.609 25.172 9.852 1 40.19 88 ALA A N 1
ATOM 703 C CA . ALA A 1 88 ? 15.195 23.891 9.492 1 40.19 88 ALA A CA 1
ATOM 704 C C . ALA A 1 88 ? 14.648 23.391 8.156 1 40.19 88 ALA A C 1
ATOM 706 O O . ALA A 1 88 ? 13.438 23.234 7.996 1 40.19 88 ALA A O 1
ATOM 707 N N . LYS A 1 89 ? 15.344 23.594 7.031 1 40.09 89 LYS A N 1
ATOM 708 C CA . LYS A 1 89 ? 15.242 23.234 5.617 1 40.09 89 LYS A CA 1
ATOM 709 C C . LYS A 1 89 ? 14.742 21.812 5.441 1 40.09 89 LYS A C 1
ATOM 711 O O . LYS A 1 89 ? 15.531 20.859 5.496 1 40.09 89 LYS A O 1
ATOM 716 N N . TYR A 1 90 ? 13.812 21.344 6.039 1 45.44 90 TYR A N 1
ATOM 717 C CA . TYR A 1 90 ? 13.102 20.125 5.703 1 45.44 90 TYR A CA 1
ATOM 718 C C . TYR A 1 90 ? 13.109 19.875 4.199 1 45.44 90 TYR A C 1
ATOM 720 O O . TYR A 1 90 ? 12.734 18.797 3.738 1 45.44 90 TYR A O 1
ATOM 728 N N . ALA A 1 91 ? 13.523 20.891 3.426 1 51.38 91 ALA A N 1
ATOM 729 C CA . ALA A 1 91 ? 13.453 20.875 1.967 1 51.38 91 ALA A CA 1
ATOM 730 C C . ALA A 1 91 ? 14.344 19.781 1.387 1 51.38 91 ALA A C 1
ATOM 732 O O . ALA A 1 91 ? 13.945 19.078 0.449 1 51.38 91 ALA A O 1
ATOM 733 N N . PRO A 1 92 ? 15.516 19.594 2.045 1 60.62 92 PRO A N 1
ATOM 734 C CA . PRO A 1 92 ? 16.406 18.672 1.325 1 60.62 92 PRO A CA 1
ATOM 735 C C . PRO A 1 92 ? 16 17.219 1.477 1 60.62 92 PRO A C 1
ATOM 737 O O . PRO A 1 92 ? 16.188 16.422 0.553 1 60.62 92 PRO A O 1
ATOM 740 N N . PHE A 1 93 ? 15.258 16.953 2.5 1 68.88 93 PHE A N 1
ATOM 741 C CA . PHE A 1 93 ? 14.945 15.555 2.74 1 68.88 93 PHE A CA 1
ATOM 742 C C . PHE A 1 93 ? 13.812 15.094 1.84 1 68.88 93 PHE A C 1
ATOM 744 O O . PHE A 1 93 ? 13.852 13.984 1.301 1 68.88 93 PHE A O 1
ATOM 751 N N . GLY A 1 94 ? 13.016 16.062 1.587 1 74.44 94 GLY A N 1
ATOM 752 C CA . GLY A 1 94 ? 11.922 15.719 0.689 1 74.44 94 GLY A CA 1
ATOM 753 C C . GLY A 1 94 ? 12.383 15.445 -0.73 1 74.44 94 GLY A C 1
ATOM 754 O O . GLY A 1 94 ? 11.883 14.516 -1.379 1 74.44 94 GLY A O 1
ATOM 755 N N . ARG A 1 95 ? 13.391 16.156 -1.044 1 80.19 95 ARG A N 1
ATOM 756 C CA . ARG A 1 95 ? 13.898 15.992 -2.4 1 80.19 95 ARG A CA 1
ATOM 757 C C . ARG A 1 95 ? 14.617 14.656 -2.553 1 80.19 95 ARG A C 1
ATOM 759 O O . ARG A 1 95 ? 14.43 13.961 -3.553 1 80.19 95 ARG A O 1
ATOM 766 N N . ILE A 1 96 ? 15.422 14.383 -1.605 1 82.12 96 ILE A N 1
ATOM 767 C CA . ILE A 1 96 ? 16.156 13.133 -1.642 1 82.12 96 ILE A CA 1
ATOM 768 C C . ILE A 1 96 ? 15.188 11.953 -1.616 1 82.12 96 ILE A C 1
ATOM 770 O O . ILE A 1 96 ? 15.328 11.008 -2.393 1 82.12 96 ILE A O 1
ATOM 774 N N . LEU A 1 97 ? 14.25 12.062 -0.791 1 85.12 97 LEU A N 1
ATOM 775 C CA . LEU A 1 97 ? 13.258 11 -0.687 1 85.12 97 LEU A CA 1
ATOM 776 C C . LEU A 1 97 ? 12.5 10.836 -1.999 1 85.12 97 LEU A C 1
ATOM 778 O O . LEU A 1 97 ? 12.312 9.711 -2.475 1 85.12 97 LEU A O 1
ATOM 782 N N . LYS A 1 98 ? 12.148 11.875 -2.547 1 87.12 98 LYS A N 1
ATOM 783 C CA . LYS A 1 98 ? 11.445 11.836 -3.824 1 87.12 98 LYS A CA 1
ATOM 784 C C . LYS A 1 98 ? 12.297 11.188 -4.906 1 87.12 98 LYS A C 1
ATOM 786 O O . LYS A 1 98 ? 11.797 10.406 -5.719 1 87.12 98 LYS A O 1
ATOM 791 N N . MET A 1 99 ? 13.508 11.531 -4.863 1 88.06 99 MET A N 1
ATOM 792 C CA . MET A 1 99 ? 14.43 10.953 -5.836 1 88.06 99 MET A CA 1
ATOM 793 C C . MET A 1 99 ? 14.547 9.445 -5.648 1 88.06 99 MET A C 1
ATOM 795 O O . MET A 1 99 ? 14.523 8.688 -6.621 1 88.06 99 MET A O 1
ATOM 799 N N . VAL A 1 100 ? 14.664 9.047 -4.43 1 89.56 100 VAL A N 1
ATOM 800 C CA . VAL A 1 100 ? 14.805 7.625 -4.129 1 89.56 100 VAL A CA 1
ATOM 801 C C . VAL A 1 100 ? 13.555 6.871 -4.574 1 89.56 100 VAL A C 1
ATOM 803 O O . VAL A 1 100 ? 13.656 5.816 -5.211 1 89.56 100 VAL A O 1
ATOM 806 N N . LEU A 1 101 ? 12.453 7.41 -4.277 1 91.75 101 LEU A N 1
ATOM 807 C CA . LEU A 1 101 ? 11.195 6.777 -4.664 1 91.75 101 LEU A CA 1
ATOM 808 C C . LEU A 1 101 ? 11.055 6.727 -6.184 1 91.75 101 LEU A C 1
ATOM 810 O O . LEU A 1 101 ? 10.633 5.707 -6.738 1 91.75 101 LEU A O 1
ATOM 814 N N . GLY A 1 102 ? 11.398 7.773 -6.805 1 91.56 102 GLY A N 1
ATOM 815 C CA . GLY A 1 102 ? 11.352 7.812 -8.258 1 91.56 102 GLY A CA 1
ATOM 816 C C . GLY A 1 102 ? 12.266 6.797 -8.914 1 91.56 102 GLY A C 1
ATOM 817 O O . GLY A 1 102 ? 11.883 6.141 -9.883 1 91.56 102 GLY A O 1
ATOM 818 N N . LEU A 1 103 ? 13.391 6.715 -8.375 1 90.62 103 LEU A N 1
ATOM 819 C CA . LEU A 1 103 ? 14.352 5.758 -8.906 1 90.62 103 LEU A CA 1
ATOM 820 C C . LEU A 1 103 ? 13.867 4.328 -8.703 1 90.62 103 LEU A C 1
ATOM 822 O O . LEU A 1 103 ? 14.055 3.475 -9.578 1 90.62 103 LEU A O 1
ATOM 826 N N . GLN A 1 104 ? 13.25 4.105 -7.586 1 92.5 104 GLN A N 1
ATOM 827 C CA . GLN A 1 104 ? 12.695 2.781 -7.34 1 92.5 104 GLN A CA 1
ATOM 828 C C . GLN A 1 104 ? 11.68 2.4 -8.414 1 92.5 104 GLN A C 1
ATOM 830 O O . GLN A 1 104 ? 11.711 1.287 -8.938 1 92.5 104 GLN A O 1
ATOM 835 N N . MET A 1 105 ? 10.891 3.299 -8.727 1 92.12 105 MET A N 1
ATOM 836 C CA . MET A 1 105 ? 9.844 3.043 -9.703 1 92.12 105 MET A CA 1
ATOM 837 C C . MET A 1 105 ? 10.438 2.82 -11.094 1 92.12 105 MET A C 1
ATOM 839 O O . MET A 1 105 ? 10.078 1.86 -11.773 1 92.12 105 MET A O 1
ATOM 843 N N . LEU A 1 106 ? 11.359 3.582 -11.445 1 91.12 106 LEU A N 1
ATOM 844 C CA . LEU A 1 106 ? 11.883 3.607 -12.812 1 91.12 106 LEU A CA 1
ATOM 845 C C . LEU A 1 106 ? 12.898 2.49 -13.023 1 91.12 106 LEU A C 1
ATOM 847 O O . LEU A 1 106 ? 12.93 1.864 -14.086 1 91.12 106 LEU A O 1
ATOM 851 N N . VAL A 1 107 ? 13.648 2.234 -12.023 1 90.56 107 VAL A N 1
ATOM 852 C CA . VAL A 1 107 ? 14.805 1.359 -12.219 1 90.56 107 VAL A CA 1
ATOM 853 C C . VAL A 1 107 ? 14.477 -0.044 -11.711 1 90.56 107 VAL A C 1
ATOM 855 O O . VAL A 1 107 ? 15.164 -1.01 -12.055 1 90.56 107 VAL A O 1
ATOM 858 N N . GLU A 1 108 ? 13.492 -0.107 -10.914 1 91 108 GLU A N 1
ATOM 859 C CA . GLU A 1 108 ? 13.227 -1.409 -10.305 1 91 108 GLU A CA 1
ATOM 860 C C . GLU A 1 108 ? 11.844 -1.926 -10.695 1 91 108 GLU A C 1
ATOM 862 O O . GLU A 1 108 ? 11.727 -2.934 -11.398 1 91 108 GLU A O 1
ATOM 867 N N . ASP A 1 109 ? 10.867 -1.154 -10.43 1 92.25 109 ASP A N 1
ATOM 868 C CA . ASP A 1 109 ? 9.5 -1.646 -10.602 1 92.25 109 ASP A CA 1
ATOM 869 C C . ASP A 1 109 ? 9.188 -1.902 -12.07 1 92.25 109 ASP A C 1
ATOM 871 O O . ASP A 1 109 ? 8.703 -2.98 -12.43 1 92.25 109 ASP A O 1
ATOM 875 N N . ILE A 1 110 ? 9.461 -1.037 -12.938 1 92.25 110 ILE A N 1
ATOM 876 C CA . ILE A 1 110 ? 9.109 -1.141 -14.344 1 92.25 110 ILE A CA 1
ATOM 877 C C . ILE A 1 110 ? 9.883 -2.295 -14.984 1 92.25 110 ILE A C 1
ATOM 879 O O . ILE A 1 110 ? 9.281 -3.191 -15.586 1 92.25 110 ILE A O 1
ATOM 883 N N . PRO A 1 111 ? 11.141 -2.355 -14.828 1 92.19 111 PRO A N 1
ATOM 884 C CA . PRO A 1 111 ? 11.867 -3.486 -15.414 1 92.19 111 PRO A CA 1
ATOM 885 C C . PRO A 1 111 ? 11.406 -4.832 -14.859 1 92.19 111 PRO A C 1
ATOM 887 O O . PRO A 1 111 ? 11.375 -5.828 -15.586 1 92.19 111 PRO A O 1
ATOM 890 N N . GLN A 1 112 ? 11.047 -4.867 -13.609 1 92.25 112 GLN A N 1
ATOM 891 C CA . GLN A 1 112 ? 10.57 -6.113 -13.016 1 92.25 112 GLN A CA 1
ATOM 892 C C . GLN A 1 112 ? 9.281 -6.586 -13.68 1 92.25 112 GLN A C 1
ATOM 894 O O . GLN A 1 112 ? 9.086 -7.785 -13.883 1 92.25 112 GLN A O 1
ATOM 899 N N . PHE A 1 113 ? 8.477 -5.68 -13.992 1 93.56 113 PHE A N 1
ATOM 900 C CA . PHE A 1 113 ? 7.254 -6.023 -14.703 1 93.56 113 PHE A CA 1
ATOM 901 C C . PHE A 1 113 ? 7.57 -6.602 -16.078 1 93.56 113 PHE A C 1
ATOM 903 O O . PHE A 1 113 ? 6.98 -7.598 -16.484 1 93.56 113 PHE A O 1
ATOM 910 N N . ILE A 1 114 ? 8.539 -6.078 -16.703 1 94 114 ILE A N 1
ATOM 911 C CA . ILE A 1 114 ? 8.898 -6.477 -18.062 1 94 114 ILE A CA 1
ATOM 912 C C . ILE A 1 114 ? 9.539 -7.863 -18.031 1 94 114 ILE A C 1
ATOM 914 O O . ILE A 1 114 ? 9.141 -8.758 -18.781 1 94 114 ILE A O 1
ATOM 918 N N . ILE A 1 115 ? 10.461 -8.039 -17.156 1 94.75 115 ILE A N 1
ATOM 919 C CA . ILE A 1 115 ? 11.141 -9.328 -17.078 1 94.75 115 ILE A CA 1
ATOM 920 C C . ILE A 1 115 ? 10.156 -10.414 -16.656 1 94.75 115 ILE A C 1
ATOM 922 O O . ILE A 1 115 ? 10.211 -11.539 -17.156 1 94.75 115 ILE A O 1
ATOM 926 N N . GLY A 1 116 ? 9.32 -10.039 -15.672 1 94.75 116 GLY A N 1
ATOM 927 C CA . GLY A 1 116 ? 8.281 -10.984 -15.289 1 94.75 116 GLY A CA 1
ATOM 928 C C . GLY A 1 116 ? 7.414 -11.406 -16.453 1 94.75 116 GLY A C 1
ATOM 929 O O . GLY A 1 116 ? 7.059 -12.586 -16.578 1 94.75 116 GLY A O 1
ATOM 930 N N . ALA A 1 117 ? 7.082 -10.492 -17.328 1 95.06 117 ALA A N 1
ATOM 931 C CA . ALA A 1 117 ? 6.266 -10.805 -18.5 1 95.06 117 ALA A CA 1
ATOM 932 C C . ALA A 1 117 ? 7.012 -11.727 -19.469 1 95.06 117 ALA A C 1
ATOM 934 O O . ALA A 1 117 ? 6.414 -12.633 -20.047 1 95.06 117 ALA A O 1
ATOM 935 N N . LEU A 1 118 ? 8.258 -11.547 -19.625 1 95.31 118 LEU A N 1
ATOM 936 C CA . LEU A 1 118 ? 9.07 -12.398 -20.5 1 95.31 118 LEU A CA 1
ATOM 937 C C . LEU A 1 118 ? 9.156 -13.812 -19.938 1 95.31 118 LEU A C 1
ATOM 939 O O . LEU A 1 118 ? 9.008 -14.789 -20.688 1 95.31 118 LEU A O 1
ATOM 943 N N . VAL A 1 119 ? 9.328 -13.898 -18.688 1 95.38 119 VAL A N 1
ATOM 944 C CA . VAL A 1 119 ? 9.391 -15.203 -18.031 1 95.38 119 VAL A CA 1
ATOM 945 C C . VAL A 1 119 ? 8.047 -15.914 -18.188 1 95.38 119 VAL A C 1
ATOM 947 O O . VAL A 1 119 ? 8.008 -17.109 -18.453 1 95.38 119 VAL A O 1
ATOM 950 N N . ARG A 1 120 ? 6.992 -15.188 -18.016 1 95.12 120 ARG A N 1
ATOM 951 C CA . ARG A 1 120 ? 5.652 -15.742 -18.172 1 95.12 120 ARG A CA 1
ATOM 952 C C . ARG A 1 120 ? 5.461 -16.297 -19.578 1 95.12 120 ARG A C 1
ATOM 954 O O . ARG A 1 120 ? 4.895 -17.375 -19.766 1 95.12 120 ARG A O 1
ATOM 961 N N . SER A 1 121 ? 5.879 -15.562 -20.5 1 94.56 121 SER A N 1
ATOM 962 C CA . SER A 1 121 ? 5.727 -15.961 -21.891 1 94.56 121 SER A CA 1
ATOM 963 C C . SER A 1 121 ? 6.484 -17.25 -22.188 1 94.56 121 SER A C 1
ATOM 965 O O . SER A 1 121 ? 6.012 -18.094 -22.953 1 94.56 121 SER A O 1
ATOM 967 N N . GLU A 1 122 ? 7.539 -17.438 -21.594 1 92.81 122 GLU A N 1
ATOM 968 C CA . GLU A 1 122 ? 8.352 -18.625 -21.812 1 92.81 122 GLU A CA 1
ATOM 969 C C . GLU A 1 122 ? 7.801 -19.812 -21.031 1 92.81 122 GLU A C 1
ATOM 971 O O . GLU A 1 122 ? 7.812 -20.953 -21.531 1 92.81 122 GLU A O 1
ATOM 976 N N . ARG A 1 123 ? 7.371 -19.562 -19.797 1 91.62 123 ARG A N 1
ATOM 977 C CA . ARG A 1 123 ? 6.84 -20.625 -18.953 1 91.62 123 ARG A CA 1
ATOM 978 C C . ARG A 1 123 ? 5.477 -21.094 -19.438 1 91.62 123 ARG A C 1
ATOM 980 O O . ARG A 1 123 ? 5.09 -22.25 -19.219 1 91.62 123 ARG A O 1
ATOM 987 N N . GLY A 1 124 ? 4.738 -20.188 -20.062 1 88.69 124 GLY A N 1
ATOM 988 C CA . GLY A 1 124 ? 3.422 -20.516 -20.578 1 88.69 124 GLY A CA 1
ATOM 989 C C . GLY A 1 124 ? 2.328 -20.438 -19.531 1 88.69 124 GLY A C 1
ATOM 990 O O . GLY A 1 124 ? 1.146 -20.344 -19.875 1 88.69 124 GLY A O 1
ATOM 991 N N . ASN A 1 125 ? 2.711 -20.625 -18.297 1 88.44 125 ASN A N 1
ATOM 992 C CA . ASN A 1 125 ? 1.711 -20.594 -17.234 1 88.44 125 ASN A CA 1
ATOM 993 C C . ASN A 1 125 ? 1.999 -19.484 -16.219 1 88.44 125 ASN A C 1
ATOM 995 O O . ASN A 1 125 ? 3.123 -18.984 -16.141 1 88.44 125 ASN A O 1
ATOM 999 N N . LEU A 1 126 ? 0.93 -19.203 -15.562 1 91.31 126 LEU A N 1
ATOM 1000 C CA . LEU A 1 126 ? 1.078 -18.203 -14.516 1 91.31 126 LEU A CA 1
ATOM 1001 C C . LEU A 1 126 ? 1.716 -18.812 -13.273 1 91.31 126 LEU A C 1
ATOM 1003 O O . LEU A 1 126 ? 1.191 -19.766 -12.711 1 91.31 126 LEU A O 1
ATOM 1007 N N . ASP A 1 127 ? 2.812 -18.219 -12.891 1 93.5 127 ASP A N 1
ATOM 1008 C CA . ASP A 1 127 ? 3.631 -18.656 -11.758 1 93.5 127 ASP A CA 1
ATOM 1009 C C . ASP A 1 127 ? 3.303 -17.859 -10.5 1 93.5 127 ASP A C 1
ATOM 1011 O O . ASP A 1 127 ? 3.23 -16.641 -10.539 1 93.5 127 ASP A O 1
ATOM 1015 N N . PRO A 1 128 ? 3.053 -18.562 -9.453 1 95.44 128 PRO A N 1
ATOM 1016 C CA . PRO A 1 128 ? 2.707 -17.844 -8.227 1 95.44 128 PRO A CA 1
ATOM 1017 C C . PRO A 1 128 ? 3.795 -16.875 -7.785 1 95.44 128 PRO A C 1
ATOM 1019 O O . PRO A 1 128 ? 3.494 -15.82 -7.215 1 95.44 128 PRO A O 1
ATOM 1022 N N . TYR A 1 129 ? 5 -17.203 -7.996 1 95.81 129 TYR A N 1
ATOM 1023 C CA . TYR A 1 129 ? 6.098 -16.328 -7.586 1 95.81 129 TYR A CA 1
ATOM 1024 C C . TYR A 1 129 ? 6.156 -15.078 -8.453 1 95.81 129 TYR A C 1
ATOM 1026 O O . TYR A 1 129 ? 6.52 -14.008 -7.973 1 95.81 129 TYR A O 1
ATOM 1034 N N . LEU A 1 130 ? 5.766 -15.227 -9.641 1 95.88 130 LEU A N 1
ATOM 1035 C CA . LEU A 1 130 ? 5.629 -14.086 -10.539 1 95.88 130 LEU A CA 1
ATOM 1036 C C . LEU A 1 130 ? 4.496 -13.172 -10.086 1 95.88 130 LEU A C 1
ATOM 1038 O O . LEU A 1 130 ? 4.645 -11.945 -10.078 1 95.88 130 LEU A O 1
ATOM 1042 N N . VAL A 1 131 ? 3.402 -13.789 -9.758 1 96.19 131 VAL A N 1
ATOM 1043 C CA . VAL A 1 131 ? 2.258 -13.016 -9.281 1 96.19 131 VAL A CA 1
ATOM 1044 C C . VAL A 1 131 ? 2.637 -12.258 -8.008 1 96.19 131 VAL A C 1
ATOM 1046 O O . VAL A 1 131 ? 2.25 -11.102 -7.832 1 96.19 131 VAL A O 1
ATOM 1049 N N . PHE A 1 132 ? 3.396 -12.898 -7.199 1 97 132 PHE A N 1
ATOM 1050 C CA . PHE A 1 132 ? 3.873 -12.273 -5.973 1 97 132 PHE A CA 1
ATOM 1051 C C . PHE A 1 132 ? 4.688 -11.023 -6.285 1 97 132 PHE A C 1
ATOM 1053 O O . PHE A 1 132 ? 4.406 -9.938 -5.766 1 97 132 PHE A O 1
ATOM 1060 N N . THR A 1 133 ? 5.566 -11.125 -7.184 1 96.75 133 THR A N 1
ATOM 1061 C CA . THR A 1 133 ? 6.441 -10.008 -7.523 1 96.75 133 THR A CA 1
ATOM 1062 C C . THR A 1 133 ? 5.664 -8.914 -8.242 1 96.75 133 THR A C 1
ATOM 1064 O O . THR A 1 133 ? 5.84 -7.727 -7.949 1 96.75 133 THR A O 1
ATOM 1067 N N . TRP A 1 134 ? 4.766 -9.266 -9.109 1 96.19 134 TRP A N 1
ATOM 1068 C CA . TRP A 1 134 ? 3.975 -8.281 -9.836 1 96.19 134 TRP A CA 1
ATOM 1069 C C . TRP A 1 134 ? 3.059 -7.516 -8.883 1 96.19 134 TRP A C 1
ATOM 1071 O O . TRP A 1 134 ? 2.895 -6.301 -9.016 1 96.19 134 TRP A O 1
ATOM 1081 N N . THR A 1 135 ? 2.508 -8.242 -7.977 1 96.44 135 THR A N 1
ATOM 1082 C CA . THR A 1 135 ? 1.571 -7.613 -7.051 1 96.44 135 THR A CA 1
ATOM 1083 C C . THR A 1 135 ? 2.303 -6.668 -6.102 1 96.44 135 THR A C 1
ATOM 1085 O O . THR A 1 135 ? 1.88 -5.527 -5.902 1 96.44 135 THR A O 1
ATOM 1088 N N . THR A 1 136 ? 3.359 -7.113 -5.582 1 96.12 136 THR A N 1
ATOM 1089 C CA . THR A 1 136 ? 4.109 -6.277 -4.648 1 96.12 136 THR A CA 1
ATOM 1090 C C . THR A 1 136 ? 4.723 -5.082 -5.371 1 96.12 136 THR A C 1
ATOM 1092 O O . THR A 1 136 ? 4.688 -3.959 -4.867 1 96.12 136 THR A O 1
ATOM 1095 N N . SER A 1 137 ? 5.227 -5.285 -6.547 1 95.69 137 SER A N 1
ATOM 1096 C CA . SER A 1 137 ? 5.781 -4.191 -7.34 1 95.69 137 SER A CA 1
ATOM 1097 C C . SER A 1 137 ? 4.707 -3.178 -7.711 1 95.69 137 SER A C 1
ATOM 1099 O O . SER A 1 137 ? 4.957 -1.971 -7.711 1 95.69 137 SER A O 1
ATOM 1101 N N . GLY A 1 138 ? 3.57 -3.711 -8.078 1 95.06 138 GLY A N 1
ATOM 1102 C CA . GLY A 1 138 ? 2.457 -2.824 -8.383 1 95.06 138 GLY A CA 1
ATOM 1103 C C . GLY A 1 138 ? 2.072 -1.935 -7.211 1 95.06 138 GLY A C 1
ATOM 1104 O O . GLY A 1 138 ? 1.882 -0.729 -7.379 1 95.06 138 GLY A O 1
ATOM 1105 N N . PHE A 1 139 ? 1.998 -2.527 -6.078 1 94.88 139 PHE A N 1
ATOM 1106 C CA . PHE A 1 139 ? 1.665 -1.771 -4.875 1 94.88 139 PHE A CA 1
ATOM 1107 C C . PHE A 1 139 ? 2.754 -0.754 -4.559 1 94.88 139 PHE A C 1
ATOM 1109 O O . PHE A 1 139 ? 2.459 0.403 -4.25 1 94.88 139 PHE A O 1
ATOM 1116 N N . ASN A 1 140 ? 3.9 -1.229 -4.621 1 94.94 140 ASN A N 1
ATOM 1117 C CA . ASN A 1 140 ? 5.02 -0.328 -4.363 1 94.94 140 ASN A CA 1
ATOM 1118 C C . ASN A 1 140 ? 5.027 0.85 -5.332 1 94.94 140 ASN A C 1
ATOM 1120 O O . ASN A 1 140 ? 5.215 1.996 -4.922 1 94.94 140 ASN A O 1
ATOM 1124 N N . PHE A 1 141 ? 4.855 0.588 -6.566 1 94.25 141 PHE A N 1
ATOM 1125 C CA . PHE A 1 141 ? 4.824 1.606 -7.605 1 94.25 141 PHE A CA 1
ATOM 1126 C C . PHE A 1 141 ? 3.775 2.668 -7.293 1 94.25 141 PHE A C 1
ATOM 1128 O O . PHE A 1 141 ? 4.078 3.863 -7.281 1 94.25 141 PHE A O 1
ATOM 1135 N N . PHE A 1 142 ? 2.607 2.244 -6.984 1 93.06 142 PHE A N 1
ATOM 1136 C CA . PHE A 1 142 ? 1.495 3.158 -6.754 1 93.06 142 PHE A CA 1
ATOM 1137 C C . PHE A 1 142 ? 1.705 3.951 -5.469 1 93.06 142 PHE A C 1
ATOM 1139 O O . PHE A 1 142 ? 1.442 5.156 -5.426 1 93.06 142 PHE A O 1
ATOM 1146 N N . LEU A 1 143 ? 2.141 3.295 -4.449 1 93.12 143 LEU A N 1
ATOM 1147 C CA . LEU A 1 143 ? 2.391 3.988 -3.189 1 93.12 143 LEU A CA 1
ATOM 1148 C C . LEU A 1 143 ? 3.477 5.047 -3.357 1 93.12 143 LEU A C 1
ATOM 1150 O O . LEU A 1 143 ? 3.332 6.172 -2.875 1 93.12 143 LEU A O 1
ATOM 1154 N N . ASN A 1 144 ? 4.473 4.68 -4.059 1 92.94 144 ASN A N 1
ATOM 1155 C CA . ASN A 1 144 ? 5.559 5.625 -4.309 1 92.94 144 ASN A CA 1
ATOM 1156 C C . ASN A 1 144 ? 5.082 6.824 -5.117 1 92.94 144 ASN A C 1
ATOM 1158 O O . ASN A 1 144 ? 5.461 7.961 -4.836 1 92.94 144 ASN A O 1
ATOM 1162 N N . LEU A 1 145 ? 4.328 6.5 -6.086 1 92.81 145 LEU A N 1
ATOM 1163 C CA . LEU A 1 145 ? 3.785 7.57 -6.91 1 92.81 145 LEU A CA 1
ATOM 1164 C C . LEU A 1 145 ? 2.994 8.562 -6.066 1 92.81 145 LEU A C 1
ATOM 1166 O O . LEU A 1 145 ? 3.199 9.773 -6.168 1 92.81 145 LEU A O 1
ATOM 1170 N N . LEU A 1 146 ? 2.184 8.086 -5.184 1 91.81 146 LEU A N 1
ATOM 1171 C CA . LEU A 1 146 ? 1.337 8.93 -4.352 1 91.81 146 LEU A CA 1
ATOM 1172 C C . LEU A 1 146 ? 2.162 9.641 -3.285 1 91.81 146 LEU A C 1
ATOM 1174 O O . LEU A 1 146 ? 1.897 10.805 -2.961 1 91.81 146 LEU A O 1
ATOM 1178 N N . ASP A 1 147 ? 3.125 8.953 -2.826 1 88.81 147 ASP A N 1
ATOM 1179 C CA . ASP A 1 147 ? 4.008 9.586 -1.847 1 88.81 147 ASP A CA 1
ATOM 1180 C C . ASP A 1 147 ? 4.793 10.734 -2.473 1 88.81 147 ASP A C 1
ATOM 1182 O O . ASP A 1 147 ? 5.008 11.766 -1.83 1 88.81 147 ASP A O 1
ATOM 1186 N N . MET A 1 148 ? 5.211 10.562 -3.668 1 88.88 148 MET A N 1
ATOM 1187 C CA . MET A 1 148 ? 5.949 11.625 -4.352 1 88.88 148 MET A CA 1
ATOM 1188 C C . MET A 1 148 ? 5.086 12.867 -4.531 1 88.88 148 MET A C 1
ATOM 1190 O O . MET A 1 148 ? 5.562 13.992 -4.363 1 88.88 148 MET A O 1
ATOM 1194 N N . ILE A 1 149 ? 3.881 12.633 -4.812 1 86.5 149 ILE A N 1
ATOM 1195 C CA . ILE A 1 149 ? 2.945 13.742 -4.965 1 86.5 149 ILE A CA 1
ATOM 1196 C C . ILE A 1 149 ? 2.766 14.453 -3.625 1 86.5 149 ILE A C 1
ATOM 1198 O O . ILE A 1 149 ? 2.738 15.688 -3.568 1 86.5 149 ILE A O 1
ATOM 1202 N N . GLU A 1 150 ? 2.691 13.727 -2.607 1 83.81 150 GLU A N 1
ATOM 1203 C CA . GLU A 1 150 ? 2.508 14.281 -1.272 1 83.81 150 GLU A CA 1
ATOM 1204 C C . GLU A 1 150 ? 3.727 15.094 -0.843 1 83.81 150 GLU A C 1
ATOM 1206 O O . GLU A 1 150 ? 3.586 16.156 -0.231 1 83.81 150 GLU A O 1
ATOM 1211 N N . ILE A 1 151 ? 4.84 14.562 -1.096 1 81.38 151 ILE A N 1
ATOM 1212 C CA . ILE A 1 151 ? 6.078 15.242 -0.745 1 81.38 151 ILE A CA 1
ATOM 1213 C C . ILE A 1 151 ? 6.156 16.578 -1.477 1 81.38 151 ILE A C 1
ATOM 1215 O O . ILE A 1 151 ? 6.574 17.594 -0.9 1 81.38 151 ILE A O 1
ATOM 1219 N N . GLU A 1 152 ? 5.801 16.609 -2.711 1 79.81 152 GLU A N 1
ATOM 1220 C CA . GLU A 1 152 ? 5.789 17.844 -3.49 1 79.81 152 GLU A CA 1
ATOM 1221 C C . GLU A 1 152 ? 4.84 18.875 -2.879 1 79.81 152 GLU A C 1
ATOM 1223 O O . GLU A 1 152 ? 5.156 20.062 -2.834 1 79.81 152 GLU A O 1
ATOM 1228 N N . ASP A 1 153 ? 3.805 18.391 -2.379 1 75.19 153 ASP A N 1
ATOM 1229 C CA . ASP A 1 153 ? 2.844 19.281 -1.723 1 75.19 153 ASP A CA 1
ATOM 1230 C C . ASP A 1 153 ? 3.426 19.859 -0.437 1 75.19 153 ASP A C 1
ATOM 1232 O O . ASP A 1 153 ? 3.242 21.047 -0.149 1 75.19 153 ASP A O 1
ATOM 1236 N N . ASP A 1 154 ? 4.07 19.031 0.282 1 73.75 154 ASP A N 1
ATOM 1237 C CA . ASP A 1 154 ? 4.672 19.484 1.532 1 73.75 154 ASP A CA 1
ATOM 1238 C C . ASP A 1 154 ? 5.746 20.547 1.273 1 73.75 154 ASP A C 1
ATOM 1240 O O . ASP A 1 154 ? 5.836 21.531 2.002 1 73.75 154 ASP A O 1
ATOM 1244 N N . ASP A 1 155 ? 6.484 20.328 0.323 1 72.25 155 ASP A N 1
ATOM 1245 C CA . ASP A 1 155 ? 7.543 21.266 -0.015 1 72.25 155 ASP A CA 1
ATOM 1246 C C . ASP A 1 155 ? 6.965 22.609 -0.451 1 72.25 155 ASP A C 1
ATOM 1248 O O . ASP A 1 155 ? 7.48 23.672 -0.073 1 72.25 155 ASP A O 1
ATOM 1252 N N . SER A 1 156 ? 5.941 22.531 -1.164 1 72.75 156 SER A N 1
ATOM 1253 C CA . SER A 1 156 ? 5.305 23.766 -1.618 1 72.75 156 SER A CA 1
ATOM 1254 C C . SER A 1 156 ? 4.715 24.547 -0.448 1 72.75 156 SER A C 1
ATOM 1256 O O . SER A 1 156 ? 4.805 25.766 -0.407 1 72.75 156 SER A O 1
ATOM 1258 N N . MET A 1 157 ? 4.336 23.797 0.476 1 68.62 157 MET A N 1
ATOM 1259 C CA . MET A 1 157 ? 3.758 24.422 1.664 1 68.62 157 MET A CA 1
ATOM 1260 C C . MET A 1 157 ? 4.84 25.062 2.523 1 68.62 157 MET A C 1
ATOM 1262 O O . MET A 1 157 ? 4.648 26.156 3.053 1 68.62 157 MET A O 1
ATOM 1266 N N . SER A 1 158 ? 5.785 24.344 2.639 1 68.25 158 SER A N 1
ATOM 1267 C CA . SER A 1 158 ? 6.883 24.875 3.439 1 68.25 158 SER A CA 1
ATOM 1268 C C . SER A 1 158 ? 7.461 26.141 2.816 1 68.25 158 SER A C 1
ATOM 1270 O O . SER A 1 158 ? 7.801 27.078 3.525 1 68.25 158 SER A O 1
ATOM 1272 N N . ALA A 1 159 ? 7.469 26.203 1.562 1 68.88 159 ALA A N 1
ATOM 1273 C CA . ALA A 1 159 ? 7.98 27.375 0.859 1 68.88 159 ALA A CA 1
ATOM 1274 C C . ALA A 1 159 ? 7.051 28.562 1.039 1 68.88 159 ALA A C 1
ATOM 1276 O O . ALA A 1 159 ? 7.512 29.703 1.221 1 68.88 159 ALA A O 1
ATOM 1277 N N . GLU A 1 160 ? 5.832 28.203 1.014 1 66.62 160 GLU A N 1
ATOM 1278 C CA . GLU A 1 160 ? 4.852 29.266 1.199 1 66.62 160 GLU A CA 1
ATOM 1279 C C . GLU A 1 160 ? 4.91 29.828 2.617 1 66.62 160 GLU A C 1
ATOM 1281 O O . GLU A 1 160 ? 4.824 31.047 2.812 1 66.62 160 GLU A O 1
ATOM 1286 N N . GLU A 1 161 ? 5.07 28.984 3.512 1 64.81 161 GLU A N 1
ATOM 1287 C CA . GLU A 1 161 ? 5.168 29.391 4.91 1 64.81 161 GLU A CA 1
ATOM 1288 C C . GLU A 1 161 ? 6.406 30.25 5.145 1 64.81 161 GLU A C 1
ATOM 1290 O O . GLU A 1 161 ? 6.344 31.25 5.859 1 64.81 161 GLU A O 1
ATOM 1295 N N . GLU A 1 162 ? 7.398 29.828 4.656 1 64.88 162 GLU A N 1
ATOM 1296 C CA . GLU A 1 162 ? 8.633 30.594 4.793 1 64.88 162 GLU A CA 1
ATOM 1297 C C . GLU A 1 162 ? 8.484 31.984 4.164 1 64.88 162 GLU A C 1
ATOM 1299 O O . GLU A 1 162 ? 8.938 32.969 4.73 1 64.88 162 GLU A O 1
ATOM 1304 N N . ALA A 1 163 ? 7.781 32.094 3.141 1 71.75 163 ALA A N 1
ATOM 1305 C CA . ALA A 1 163 ? 7.562 33.344 2.447 1 71.75 163 ALA A CA 1
ATOM 1306 C C . ALA A 1 163 ? 6.672 34.281 3.27 1 71.75 163 ALA A C 1
ATOM 1308 O O . ALA A 1 163 ? 6.914 35.5 3.336 1 71.75 163 ALA A O 1
ATOM 1309 N N . LEU A 1 164 ? 5.734 33.656 3.895 1 68.06 164 LEU A N 1
ATOM 1310 C CA . LEU A 1 164 ? 4.832 34.406 4.734 1 68.06 164 LEU A CA 1
ATOM 1311 C C . LEU A 1 164 ? 5.547 34.938 5.98 1 68.06 164 LEU A C 1
ATOM 1313 O O . LEU A 1 164 ? 5.316 36.062 6.414 1 68.06 164 LEU A O 1
ATOM 1317 N N . GLU A 1 165 ? 6.324 34.094 6.535 1 66.56 165 GLU A N 1
ATOM 1318 C CA . GLU A 1 165 ? 7.082 34.5 7.727 1 66.56 165 GLU A CA 1
ATOM 1319 C C . GLU A 1 165 ? 8.078 35.594 7.41 1 66.56 165 GLU A C 1
ATOM 1321 O O . GLU A 1 165 ? 8.258 36.531 8.211 1 66.56 165 GLU A O 1
ATOM 1326 N N . GLU A 1 166 ? 8.695 35.438 6.32 1 68.62 166 GLU A N 1
ATOM 1327 C CA . GLU A 1 166 ? 9.617 36.5 5.895 1 68.62 166 GLU A CA 1
ATOM 1328 C C . GLU A 1 166 ? 8.898 37.812 5.695 1 68.62 166 GLU A C 1
ATOM 1330 O O . GLU A 1 166 ? 9.414 38.875 6.07 1 68.62 166 GLU A O 1
ATOM 1335 N N . ASN A 1 167 ? 7.703 37.688 5.148 1 70.19 167 ASN A N 1
ATOM 1336 C CA . ASN A 1 167 ? 6.906 38.875 4.934 1 70.19 167 ASN A CA 1
ATOM 1337 C C . ASN A 1 167 ? 6.484 39.5 6.254 1 70.19 167 ASN A C 1
ATOM 1339 O O . ASN A 1 167 ? 6.477 40.75 6.387 1 70.19 167 ASN A O 1
ATOM 1343 N N . HIS A 1 168 ? 6.113 38.719 7.207 1 68.44 168 HIS A N 1
ATOM 1344 C CA . HIS A 1 168 ? 5.738 39.219 8.531 1 68.44 168 HIS A CA 1
ATOM 1345 C C . HIS A 1 168 ? 6.934 39.844 9.25 1 68.44 168 HIS A C 1
ATOM 1347 O O . HIS A 1 168 ? 6.793 40.844 9.938 1 68.44 168 HIS A O 1
ATOM 1353 N N . SER A 1 169 ? 8.023 39.125 9.156 1 71.94 169 SER A N 1
ATOM 1354 C CA . SER A 1 169 ? 9.242 39.656 9.773 1 71.94 169 SER A CA 1
ATOM 1355 C C . SER A 1 169 ? 9.641 41 9.18 1 71.94 169 SER A C 1
ATOM 1357 O O . SER A 1 169 ? 10.055 41.906 9.906 1 71.94 169 SER A O 1
ATOM 1359 N N . ASN A 1 170 ? 9.406 41.062 7.891 1 70.62 170 ASN A N 1
ATOM 1360 C CA . ASN A 1 170 ? 9.719 42.312 7.211 1 70.62 170 ASN A CA 1
ATOM 1361 C C . ASN A 1 170 ? 8.766 43.438 7.621 1 70.62 170 ASN A C 1
ATOM 1363 O O . ASN A 1 170 ? 9.18 44.562 7.793 1 70.62 170 ASN A O 1
ATOM 1367 N N . ARG A 1 171 ? 7.574 43.094 7.832 1 72.12 171 ARG A N 1
ATOM 1368 C CA . ARG A 1 171 ? 6.586 44.062 8.258 1 72.12 171 ARG A CA 1
ATOM 1369 C C . ARG A 1 171 ? 6.848 44.531 9.688 1 72.12 171 ARG A C 1
ATOM 1371 O O . ARG A 1 171 ? 6.734 45.719 10 1 72.12 171 ARG A O 1
ATOM 1378 N N . SER A 1 172 ? 7.129 43.625 10.578 1 74.75 172 SER A N 1
ATOM 1379 C CA . SER A 1 172 ? 7.445 43.969 11.961 1 74.75 172 SER A CA 1
ATOM 1380 C C . SER A 1 172 ? 8.695 44.844 12.047 1 74.75 172 SER A C 1
ATOM 1382 O O . SER A 1 172 ? 8.75 45.781 12.852 1 74.75 172 SER A O 1
ATOM 1384 N N . GLY A 1 173 ? 9.609 44.531 11.195 1 68.88 173 GLY A N 1
ATOM 1385 C CA . GLY A 1 173 ? 10.797 45.375 11.109 1 68.88 173 GLY A CA 1
ATOM 1386 C C . GLY A 1 173 ? 10.492 46.781 10.656 1 68.88 173 GLY A C 1
ATOM 1387 O O . GLY A 1 173 ? 11.023 47.75 11.211 1 68.88 173 GLY A O 1
ATOM 1388 N N . TYR A 1 174 ? 9.578 46.875 9.82 1 72.94 174 TYR A N 1
ATOM 1389 C CA . TYR A 1 174 ? 9.18 48.188 9.305 1 72.94 174 TYR A CA 1
ATOM 1390 C C . TYR A 1 174 ? 8.422 49 10.352 1 72.94 174 TYR A C 1
ATOM 1392 O O . TYR A 1 174 ? 8.625 50.188 10.5 1 72.94 174 TYR A O 1
ATOM 1400 N N . ASP A 1 175 ? 7.617 48.375 11.094 1 68.94 175 ASP A N 1
ATOM 1401 C CA . ASP A 1 175 ? 6.852 49.031 12.148 1 68.94 175 ASP A CA 1
ATOM 1402 C C . ASP A 1 175 ? 7.762 49.469 13.297 1 68.94 175 ASP A C 1
ATOM 1404 O O . ASP A 1 175 ? 7.57 50.531 13.875 1 68.94 175 ASP A O 1
ATOM 1408 N N . HIS A 1 176 ? 8.758 48.688 13.5 1 72.06 176 HIS A N 1
ATOM 1409 C CA . HIS A 1 176 ? 9.711 49.062 14.539 1 72.06 176 HIS A CA 1
ATOM 1410 C C . HIS A 1 176 ? 10.547 50.281 14.125 1 72.06 176 HIS A C 1
ATOM 1412 O O . HIS A 1 176 ? 10.812 51.156 14.938 1 72.06 176 HIS A O 1
ATOM 1418 N N . GLU A 1 177 ? 10.844 50.344 12.867 1 72.75 177 GLU A N 1
ATOM 1419 C CA . GLU A 1 177 ? 11.602 51.469 12.359 1 72.75 177 GLU A CA 1
ATOM 1420 C C . GLU A 1 177 ? 10.758 52.75 12.336 1 72.75 177 GLU A C 1
ATOM 1422 O O . GLU A 1 177 ? 11.234 53.812 12.695 1 72.75 177 GLU A O 1
ATOM 1427 N N . ARG A 1 178 ? 9.539 52.625 12.109 1 72.75 178 ARG A N 1
ATOM 1428 C CA . ARG A 1 178 ? 8.602 53.75 12.109 1 72.75 178 ARG A CA 1
ATOM 1429 C C . ARG A 1 178 ? 8.328 54.219 13.531 1 72.75 178 ARG A C 1
ATOM 1431 O O . ARG A 1 178 ? 8.242 55.438 13.773 1 72.75 178 ARG A O 1
ATOM 1438 N N . GLY A 1 179 ? 8.273 53.281 14.273 1 67.44 179 GLY A N 1
ATOM 1439 C CA . GLY A 1 179 ? 8.109 53.625 15.672 1 67.44 179 GLY A CA 1
ATOM 1440 C C . GLY A 1 179 ? 9.32 54.344 16.25 1 67.44 179 GLY A C 1
ATOM 1441 O O . GLY A 1 179 ? 9.188 55.281 17 1 67.44 179 GLY A O 1
ATOM 1442 N N . SER A 1 180 ? 10.43 53.938 15.875 1 74.38 180 SER A N 1
ATOM 1443 C CA . SER A 1 180 ? 11.664 54.562 16.359 1 74.38 180 SER A CA 1
ATOM 1444 C C . SER A 1 180 ? 11.859 55.938 15.758 1 74.38 180 SER A C 1
ATOM 1446 O O . SER A 1 180 ? 12.281 56.875 16.453 1 74.38 180 SER A O 1
ATOM 1448 N N . ARG A 1 181 ? 11.492 56.188 14.648 1 80.06 181 ARG A N 1
ATOM 1449 C CA . ARG A 1 181 ? 11.602 57.5 13.992 1 80.06 181 ARG A CA 1
ATOM 1450 C C . ARG A 1 181 ? 10.602 58.469 14.57 1 80.06 181 ARG A C 1
ATOM 1452 O O . ARG A 1 181 ? 10.914 59.656 14.742 1 80.06 181 ARG A O 1
ATOM 1459 N N . SER A 1 182 ? 9.492 58.031 15 1 73.44 182 SER A N 1
ATOM 1460 C CA . SER A 1 182 ? 8.477 58.875 15.586 1 73.44 182 SER A CA 1
ATOM 1461 C C . SER A 1 182 ? 8.836 59.281 17.016 1 73.44 182 SER A C 1
ATOM 1463 O O . SER A 1 182 ? 8.547 60.406 17.453 1 73.44 182 SER A O 1
ATOM 1465 N N . ALA A 1 183 ? 9.609 58.531 17.656 1 81.62 183 ALA A N 1
ATOM 1466 C CA . ALA A 1 183 ? 10.047 58.812 19.016 1 81.62 183 ALA A CA 1
ATOM 1467 C C . ALA A 1 183 ? 11.195 59.812 19.031 1 81.62 183 ALA A C 1
ATOM 1469 O O . ALA A 1 183 ? 11.422 60.5 20.031 1 81.62 183 ALA A O 1
ATOM 1470 N N . GLN A 1 184 ? 11.836 59.938 18.031 1 70.81 184 GLN A N 1
ATOM 1471 C CA . GLN A 1 184 ? 12.961 60.875 17.969 1 70.81 184 GLN A CA 1
ATOM 1472 C C . GLN A 1 184 ? 12.5 62.281 17.609 1 70.81 184 GLN A C 1
ATOM 1474 O O . GLN A 1 184 ? 13.234 63.25 17.797 1 70.81 184 GLN A O 1
ATOM 1479 N N . MET A 1 185 ? 11.359 62.406 17.188 1 71.5 185 MET A N 1
ATOM 1480 C CA . MET A 1 185 ? 10.867 63.719 16.781 1 71.5 185 MET A CA 1
ATOM 1481 C C . MET A 1 185 ? 10.156 64.375 17.938 1 71.5 185 MET A C 1
ATOM 1483 O O . MET A 1 185 ? 9.773 65.562 17.828 1 71.5 185 MET A O 1
ATOM 1487 N N . TYR A 1 186 ? 10.031 63.812 19 1 58.31 186 TYR A N 1
ATOM 1488 C CA . TYR A 1 186 ? 9.57 64.5 20.203 1 58.31 186 TYR A CA 1
ATOM 1489 C C . TYR A 1 186 ? 10.68 64.562 21.25 1 58.31 186 TYR A C 1
ATOM 1491 O O . TYR A 1 186 ? 11.414 63.562 21.438 1 58.31 186 TYR A O 1
ATOM 1499 N N . MET B 1 1 ? 3.158 29 14.086 1 32.97 1 MET B N 1
ATOM 1500 C CA . MET B 1 1 ? 2.51 27.703 13.938 1 32.97 1 MET B CA 1
ATOM 1501 C C . MET B 1 1 ? 1.938 27.531 12.531 1 32.97 1 MET B C 1
ATOM 1503 O O . MET B 1 1 ? 1.164 28.375 12.07 1 32.97 1 MET B O 1
ATOM 1507 N N . VAL B 1 2 ? 2.666 26.922 11.625 1 38.94 2 VAL B N 1
ATOM 1508 C CA . VAL B 1 2 ? 2.312 26.953 10.211 1 38.94 2 VAL B CA 1
ATOM 1509 C C . VAL B 1 2 ? 1.037 26.156 9.977 1 38.94 2 VAL B C 1
ATOM 1511 O O . VAL B 1 2 ? 0.975 24.969 10.312 1 38.94 2 VAL B O 1
ATOM 1514 N N . SER B 1 3 ? -0.188 26.688 9.953 1 43.06 3 SER B N 1
ATOM 1515 C CA . SER B 1 3 ? -1.518 26.156 9.68 1 43.06 3 SER B CA 1
ATOM 1516 C C . SER B 1 3 ? -1.605 25.594 8.266 1 43.06 3 SER B C 1
ATOM 1518 O O . SER B 1 3 ? -1.173 26.25 7.309 1 43.06 3 SER B O 1
ATOM 1520 N N . LEU B 1 4 ? -1.615 24.344 8.18 1 53.12 4 LEU B N 1
ATOM 1521 C CA . LEU B 1 4 ? -1.942 23.844 6.848 1 53.12 4 LEU B CA 1
ATOM 1522 C C . LEU B 1 4 ? -3.182 24.547 6.297 1 53.12 4 LEU B C 1
ATOM 1524 O O . LEU B 1 4 ? -4.156 24.75 7.023 1 53.12 4 LEU B O 1
ATOM 1528 N N . SER B 1 5 ? -3.021 25.062 5.074 1 58.06 5 SER B N 1
ATOM 1529 C CA . SER B 1 5 ? -4.223 25.562 4.41 1 58.06 5 SER B CA 1
ATOM 1530 C C . SER B 1 5 ? -5.273 24.469 4.277 1 58.06 5 SER B C 1
ATOM 1532 O O . SER B 1 5 ? -4.969 23.281 4.445 1 58.06 5 SER B O 1
ATOM 1534 N N . LEU B 1 6 ? -6.457 24.734 4.383 1 55.03 6 LEU B N 1
ATOM 1535 C CA . LEU B 1 6 ? -7.578 23.812 4.203 1 55.03 6 LEU B CA 1
ATOM 1536 C C . LEU B 1 6 ? -7.371 22.922 2.98 1 55.03 6 LEU B C 1
ATOM 1538 O O . LEU B 1 6 ? -7.668 21.734 3.016 1 55.03 6 LEU B O 1
ATOM 1542 N N . TRP B 1 7 ? -6.777 23.484 1.938 1 61.47 7 TRP B N 1
ATOM 1543 C CA . TRP B 1 7 ? -6.539 22.75 0.703 1 61.47 7 TRP B CA 1
ATOM 1544 C C . TRP B 1 7 ? -5.48 21.672 0.907 1 61.47 7 TRP B C 1
ATOM 1546 O O . TRP B 1 7 ? -5.629 20.547 0.428 1 61.47 7 TRP B O 1
ATOM 1556 N N . GLN B 1 8 ? -4.555 21.969 1.629 1 63.31 8 GLN B N 1
ATOM 1557 C CA . GLN B 1 8 ? -3.469 21.031 1.874 1 63.31 8 GLN B CA 1
ATOM 1558 C C . GLN B 1 8 ? -3.949 19.844 2.711 1 63.31 8 GLN B C 1
ATOM 1560 O O . GLN B 1 8 ? -3.568 18.703 2.453 1 63.31 8 GLN B O 1
ATOM 1565 N N . ARG B 1 9 ? -4.785 20.109 3.605 1 62.81 9 ARG B N 1
ATOM 1566 C CA . ARG B 1 9 ? -5.375 19.047 4.406 1 62.81 9 ARG B CA 1
ATOM 1567 C C . ARG B 1 9 ? -6.25 18.141 3.547 1 62.81 9 ARG B C 1
ATOM 1569 O O . ARG B 1 9 ? -6.207 16.906 3.686 1 62.81 9 ARG B O 1
ATOM 1576 N N . TYR B 1 10 ? -6.859 18.859 2.635 1 62.44 10 TYR B N 1
ATOM 1577 C CA . TYR B 1 10 ? -7.742 18.125 1.74 1 62.44 10 TYR B CA 1
ATOM 1578 C C . TYR B 1 10 ? -6.941 17.234 0.793 1 62.44 10 TYR B C 1
ATOM 1580 O O . TYR B 1 10 ? -7.289 16.078 0.577 1 62.44 10 TYR B O 1
ATOM 1588 N N . ARG B 1 11 ? -5.938 17.75 0.376 1 68.75 11 ARG B N 1
ATOM 1589 C CA . ARG B 1 11 ? -5.129 16.984 -0.58 1 68.75 11 ARG B CA 1
ATOM 1590 C C . ARG B 1 11 ? -4.414 15.828 0.101 1 68.75 11 ARG B C 1
ATOM 1592 O O . ARG B 1 11 ? -4.363 14.719 -0.44 1 68.75 11 ARG B O 1
ATOM 1599 N N . ARG B 1 12 ? -3.961 16.016 1.244 1 71.5 12 ARG B N 1
ATOM 1600 C CA . ARG B 1 12 ? -3.299 14.953 1.987 1 71.5 12 ARG B CA 1
ATOM 1601 C C . ARG B 1 12 ? -4.285 13.844 2.346 1 71.5 12 ARG B C 1
ATOM 1603 O O . ARG B 1 12 ? -3.961 12.656 2.234 1 71.5 12 ARG B O 1
ATOM 1610 N N . ASN B 1 13 ? -5.367 14.312 2.744 1 73.56 13 ASN B N 1
ATOM 1611 C CA . ASN B 1 13 ? -6.414 13.336 3.035 1 73.56 13 ASN B CA 1
ATOM 1612 C C . ASN B 1 13 ? -6.848 12.594 1.775 1 73.56 13 ASN B C 1
ATOM 1614 O O . ASN B 1 13 ? -7.129 11.391 1.823 1 73.56 13 ASN B O 1
ATOM 1618 N N . GLY B 1 14 ? -6.801 13.375 0.747 1 77.75 14 GLY B N 1
ATOM 1619 C CA . GLY B 1 14 ? -7.145 12.75 -0.522 1 77.75 14 GLY B CA 1
ATOM 1620 C C . GLY B 1 14 ? -6.148 11.695 -0.956 1 77.75 14 GLY B C 1
ATOM 1621 O O . GLY B 1 14 ? -6.539 10.641 -1.46 1 77.75 14 GLY B O 1
ATOM 1622 N N . ILE B 1 15 ? -4.945 11.961 -0.768 1 83.75 15 ILE B N 1
ATOM 1623 C CA . ILE B 1 15 ? -3.902 11.016 -1.148 1 83.75 15 ILE B CA 1
ATOM 1624 C C . ILE B 1 15 ? -3.996 9.766 -0.273 1 83.75 15 ILE B C 1
ATOM 1626 O O . ILE B 1 15 ? -3.924 8.641 -0.775 1 83.75 15 ILE B O 1
ATOM 1630 N N . ARG B 1 16 ? -4.199 9.938 0.917 1 82.56 16 ARG B N 1
ATOM 1631 C CA . ARG B 1 16 ? -4.371 8.812 1.835 1 82.56 16 ARG B CA 1
ATOM 1632 C C . ARG B 1 16 ? -5.559 7.949 1.423 1 82.56 16 ARG B C 1
ATOM 1634 O O . ARG B 1 16 ? -5.449 6.723 1.376 1 82.56 16 ARG B O 1
ATOM 1641 N N . GLN B 1 17 ? -6.566 8.594 1.197 1 83.56 17 GLN B N 1
ATOM 1642 C CA . GLN B 1 17 ? -7.773 7.879 0.794 1 83.56 17 GLN B CA 1
ATOM 1643 C C . GLN B 1 17 ? -7.559 7.137 -0.524 1 83.56 17 GLN B C 1
ATOM 1645 O O . GLN B 1 17 ? -8.008 6.004 -0.685 1 83.56 17 GLN B O 1
ATOM 1650 N N . THR B 1 18 ? -6.957 7.793 -1.336 1 89 18 THR B N 1
ATOM 1651 C CA . THR B 1 18 ? -6.695 7.172 -2.629 1 89 18 THR B CA 1
ATOM 1652 C C . THR B 1 18 ? -5.871 5.898 -2.457 1 89 18 THR B C 1
ATOM 1654 O O . THR B 1 18 ? -6.141 4.887 -3.107 1 89 18 THR B O 1
ATOM 1657 N N . LYS B 1 19 ? -4.879 5.918 -1.583 1 91.25 19 LYS B N 1
ATOM 1658 C CA . LYS B 1 19 ? -4.07 4.73 -1.311 1 91.25 19 LYS B CA 1
ATOM 1659 C C . LYS B 1 19 ? -4.938 3.584 -0.793 1 91.25 19 LYS B C 1
ATOM 1661 O O . LYS B 1 19 ? -4.848 2.457 -1.285 1 91.25 19 LYS B O 1
ATOM 1666 N N . SER B 1 20 ? -5.785 3.945 0.123 1 90.06 20 SER B N 1
ATOM 1667 C CA . SER B 1 20 ? -6.648 2.934 0.725 1 90.06 20 SER B CA 1
ATOM 1668 C C . SER B 1 20 ? -7.637 2.375 -0.292 1 90.06 20 SER B C 1
ATOM 1670 O O . SER B 1 20 ? -7.898 1.17 -0.317 1 90.06 20 SER B O 1
ATOM 1672 N N . ILE B 1 21 ? -8.172 3.215 -1.072 1 92.31 21 ILE B N 1
ATOM 1673 C CA . ILE B 1 21 ? -9.156 2.799 -2.068 1 92.31 21 ILE B CA 1
ATOM 1674 C C . ILE B 1 21 ? -8.492 1.892 -3.102 1 92.31 21 ILE B C 1
ATOM 1676 O O . ILE B 1 21 ? -9.039 0.848 -3.465 1 92.31 21 ILE B O 1
ATOM 1680 N N . LEU B 1 22 ? -7.371 2.275 -3.537 1 93 22 LEU B N 1
ATOM 1681 C CA . LEU B 1 22 ? -6.668 1.478 -4.535 1 93 22 LEU B CA 1
ATOM 1682 C C . LEU B 1 22 ? -6.297 0.11 -3.977 1 93 22 LEU B C 1
ATOM 1684 O O . LEU B 1 22 ? -6.422 -0.904 -4.668 1 93 22 LEU B O 1
ATOM 1688 N N . ALA B 1 23 ? -5.793 0.113 -2.764 1 94.81 23 ALA B N 1
ATOM 1689 C CA . ALA B 1 23 ? -5.477 -1.158 -2.119 1 94.81 23 ALA B CA 1
ATOM 1690 C C . ALA B 1 23 ? -6.719 -2.039 -1.999 1 94.81 23 ALA B C 1
ATOM 1692 O O . ALA B 1 23 ? -6.66 -3.242 -2.264 1 94.81 23 ALA B O 1
ATOM 1693 N N . SER B 1 24 ? -7.797 -1.44 -1.671 1 95.5 24 SER B N 1
ATOM 1694 C CA . SER B 1 24 ? -9.039 -2.186 -1.51 1 95.5 24 SER B CA 1
ATOM 1695 C C . SER B 1 24 ? -9.562 -2.686 -2.852 1 95.5 24 SER B C 1
ATOM 1697 O O . SER B 1 24 ? -10.117 -3.781 -2.939 1 95.5 24 SER B O 1
ATOM 1699 N N . ILE B 1 25 ? -9.438 -1.904 -3.873 1 95.81 25 ILE B N 1
ATOM 1700 C CA . ILE B 1 25 ? -9.852 -2.324 -5.207 1 95.81 25 ILE B CA 1
ATOM 1701 C C . ILE B 1 25 ? -9.055 -3.555 -5.637 1 95.81 25 ILE B C 1
ATOM 1703 O O . ILE B 1 25 ? -9.625 -4.52 -6.152 1 95.81 25 ILE B O 1
ATOM 1707 N N . ALA B 1 26 ? -7.762 -3.461 -5.441 1 96.06 26 ALA B N 1
ATOM 1708 C CA . ALA B 1 26 ? -6.91 -4.594 -5.789 1 96.06 26 ALA B CA 1
ATOM 1709 C C . ALA B 1 26 ? -7.312 -5.844 -5.012 1 96.06 26 ALA B C 1
ATOM 1711 O O . ALA B 1 26 ? -7.383 -6.938 -5.574 1 96.06 26 ALA B O 1
ATOM 1712 N N . ASP B 1 27 ? -7.57 -5.672 -3.777 1 96.81 27 ASP B N 1
ATOM 1713 C CA . ASP B 1 27 ? -7.961 -6.77 -2.896 1 96.81 27 ASP B CA 1
ATOM 1714 C C . ASP B 1 27 ? -9.281 -7.395 -3.348 1 96.81 27 ASP B C 1
ATOM 1716 O O . ASP B 1 27 ? -9.375 -8.609 -3.51 1 96.81 27 ASP B O 1
ATOM 1720 N N . VAL B 1 28 ? -10.258 -6.637 -3.594 1 96.75 28 VAL B N 1
ATOM 1721 C CA . VAL B 1 28 ? -11.562 -7.117 -4.043 1 96.75 28 VAL B CA 1
ATOM 1722 C C . VAL B 1 28 ? -11.414 -7.84 -5.379 1 96.75 28 VAL B C 1
ATOM 1724 O O . VAL B 1 28 ? -12.031 -8.883 -5.602 1 96.75 28 VAL B O 1
ATOM 1727 N N . THR B 1 29 ? -10.633 -7.258 -6.262 1 97 29 THR B N 1
ATOM 1728 C CA . THR B 1 29 ? -10.391 -7.883 -7.559 1 97 29 THR B CA 1
ATOM 1729 C C . THR B 1 29 ? -9.789 -9.273 -7.383 1 97 29 THR B C 1
ATOM 1731 O O . THR B 1 29 ? -10.219 -10.227 -8.031 1 97 29 THR B O 1
ATOM 1734 N N . SER B 1 30 ? -8.789 -9.336 -6.48 1 97.12 30 SER B N 1
ATOM 1735 C CA . SER B 1 30 ? -8.133 -10.617 -6.262 1 97.12 30 SER B CA 1
ATOM 1736 C C . SER B 1 30 ? -9.094 -11.641 -5.664 1 97.12 30 SER B C 1
ATOM 1738 O O . SER B 1 30 ? -9.008 -12.828 -5.965 1 97.12 30 SER B O 1
ATOM 1740 N N . ASP B 1 31 ? -9.961 -11.195 -4.801 1 96.31 31 ASP B N 1
ATOM 1741 C CA . ASP B 1 31 ? -10.961 -12.086 -4.215 1 96.31 31 ASP B CA 1
ATOM 1742 C C . ASP B 1 31 ? -11.844 -12.711 -5.297 1 96.31 31 ASP B C 1
ATOM 1744 O O . ASP B 1 31 ? -12.07 -13.922 -5.297 1 96.31 31 ASP B O 1
ATOM 1748 N N . TRP B 1 32 ? -12.25 -11.914 -6.211 1 97.56 32 TRP B N 1
ATOM 1749 C CA . TRP B 1 32 ? -13.102 -12.406 -7.293 1 97.56 32 TRP B CA 1
ATOM 1750 C C . TRP B 1 32 ? -12.328 -13.336 -8.211 1 97.56 32 TRP B C 1
ATOM 1752 O O . TRP B 1 32 ? -12.844 -14.383 -8.633 1 97.56 32 TRP B O 1
ATOM 1762 N N . VAL B 1 33 ? -11.148 -12.984 -8.523 1 96.94 33 VAL B N 1
ATOM 1763 C CA . VAL B 1 33 ? -10.32 -13.812 -9.406 1 96.94 33 VAL B CA 1
ATOM 1764 C C . VAL B 1 33 ? -10.062 -15.164 -8.75 1 96.94 33 VAL B C 1
ATOM 1766 O O . VAL B 1 33 ? -10.117 -16.203 -9.406 1 96.94 33 VAL B O 1
ATOM 1769 N N . PHE B 1 34 ? -9.797 -15.133 -7.453 1 96.69 34 PHE B N 1
ATOM 1770 C CA . PHE B 1 34 ? -9.547 -16.359 -6.715 1 96.69 34 PHE B CA 1
ATOM 1771 C C . PHE B 1 34 ? -10.805 -17.234 -6.66 1 96.69 34 PHE B C 1
ATOM 1773 O O . PHE B 1 34 ? -10.742 -18.438 -6.871 1 96.69 34 PHE B O 1
ATOM 1780 N N . TYR B 1 35 ? -11.938 -16.641 -6.445 1 97.19 35 TYR B N 1
ATOM 1781 C CA . TYR B 1 35 ? -13.211 -17.344 -6.434 1 97.19 35 TYR B CA 1
ATOM 1782 C C . TYR B 1 35 ? -13.453 -18.047 -7.77 1 97.19 35 TYR B C 1
ATOM 1784 O O . TYR B 1 35 ? -13.797 -19.234 -7.805 1 97.19 35 TYR B O 1
ATOM 1792 N N . LEU B 1 36 ? -13.211 -17.312 -8.898 1 97 36 LEU B N 1
ATOM 1793 C CA . LEU B 1 36 ? -13.453 -17.859 -10.227 1 97 36 LEU B CA 1
ATOM 1794 C C . LEU B 1 36 ? -12.516 -19.016 -10.516 1 97 36 LEU B C 1
ATOM 1796 O O . LEU B 1 36 ? -12.898 -19.984 -11.188 1 97 36 LEU B O 1
ATOM 1800 N N . ASN B 1 37 ? -11.32 -18.922 -9.984 1 95.81 37 ASN B N 1
ATOM 1801 C CA . ASN B 1 37 ? -10.359 -20.016 -10.141 1 95.81 37 ASN B CA 1
ATOM 1802 C C . ASN B 1 37 ? -10.789 -21.266 -9.375 1 95.81 37 ASN B C 1
ATOM 1804 O O . ASN B 1 37 ? -10.719 -22.375 -9.906 1 95.81 37 ASN B O 1
ATOM 1808 N N . VAL B 1 38 ? -11.203 -21.078 -8.195 1 95.38 38 VAL B N 1
ATOM 1809 C CA . VAL B 1 38 ? -11.633 -22.203 -7.367 1 95.38 38 VAL B CA 1
ATOM 1810 C C . VAL B 1 38 ? -12.898 -22.812 -7.953 1 95.38 38 VAL B C 1
ATOM 1812 O O . VAL B 1 38 ? -13.055 -24.047 -7.973 1 95.38 38 VAL B O 1
ATOM 1815 N N . LYS B 1 39 ? -13.734 -21.984 -8.5 1 95.75 39 LYS B N 1
ATOM 1816 C CA . LYS B 1 39 ? -15 -22.422 -9.078 1 95.75 39 LYS B CA 1
ATOM 1817 C C . LYS B 1 39 ? -14.766 -23.344 -10.273 1 95.75 39 LYS B C 1
ATOM 1819 O O . LYS B 1 39 ? -15.602 -24.203 -10.578 1 95.75 39 LYS B O 1
ATOM 1824 N N . SER B 1 40 ? -13.648 -23.203 -10.906 1 94.81 40 SER B N 1
ATOM 1825 C CA . SER B 1 40 ? -13.336 -23.984 -12.094 1 94.81 40 SER B CA 1
ATOM 1826 C C . SER B 1 40 ? -12.945 -25.422 -11.727 1 94.81 40 SER B C 1
ATOM 1828 O O . SER B 1 40 ? -12.93 -26.312 -12.578 1 94.81 40 SER B O 1
ATOM 1830 N N . ASN B 1 41 ? -12.656 -25.625 -10.5 1 93.94 41 ASN B N 1
ATOM 1831 C CA . ASN B 1 41 ? -12.367 -26.953 -9.977 1 93.94 41 ASN B CA 1
ATOM 1832 C C . ASN B 1 41 ? -13.539 -27.516 -9.172 1 93.94 41 ASN B C 1
ATOM 1834 O O . ASN B 1 41 ? -13.828 -27.016 -8.078 1 93.94 41 ASN B O 1
ATOM 1838 N N . ALA B 1 42 ? -14.102 -28.609 -9.594 1 94.56 42 ALA B N 1
ATOM 1839 C CA . ALA B 1 42 ? -15.344 -29.141 -9.039 1 94.56 42 ALA B CA 1
ATOM 1840 C C . ALA B 1 42 ? -15.18 -29.484 -7.559 1 94.56 42 ALA B C 1
ATOM 1842 O O . ALA B 1 42 ? -16.031 -29.141 -6.738 1 94.56 42 ALA B O 1
ATOM 1843 N N . THR B 1 43 ? -14.086 -30.141 -7.199 1 94.81 43 THR B N 1
ATOM 1844 C CA . THR B 1 43 ? -13.859 -30.578 -5.824 1 94.81 43 THR B CA 1
ATOM 1845 C C . THR B 1 43 ? -13.695 -29.375 -4.902 1 94.81 43 THR B C 1
ATOM 1847 O O . THR B 1 43 ? -14.273 -29.328 -3.818 1 94.81 43 THR B O 1
ATOM 1850 N N . LEU B 1 44 ? -12.977 -28.422 -5.328 1 95.25 44 LEU B N 1
ATOM 1851 C CA . LEU B 1 44 ? -12.734 -27.219 -4.527 1 95.25 44 LEU B CA 1
ATOM 1852 C C . LEU B 1 44 ? -13.984 -26.344 -4.461 1 95.25 44 LEU B C 1
ATOM 1854 O O . LEU B 1 44 ? -14.258 -25.734 -3.43 1 95.25 44 LEU B O 1
ATOM 1858 N N . ASP B 1 45 ? -14.68 -26.281 -5.574 1 95.56 45 ASP B N 1
ATOM 1859 C CA . ASP B 1 45 ? -15.898 -25.484 -5.625 1 95.56 45 ASP B CA 1
ATOM 1860 C C . ASP B 1 45 ? -16.922 -25.984 -4.617 1 95.56 45 ASP B C 1
ATOM 1862 O O . ASP B 1 45 ? -17.562 -25.188 -3.922 1 95.56 45 ASP B O 1
ATOM 1866 N N . GLU B 1 46 ? -17.109 -27.25 -4.578 1 95.75 46 GLU B N 1
ATOM 1867 C CA . GLU B 1 46 ? -18.078 -27.859 -3.666 1 95.75 46 GLU B CA 1
ATOM 1868 C C . GLU B 1 46 ? -17.719 -27.547 -2.213 1 95.75 46 GLU B C 1
ATOM 1870 O O . GLU B 1 46 ? -18.609 -27.281 -1.398 1 95.75 46 GLU B O 1
ATOM 1875 N N . LYS B 1 47 ? -16.484 -27.484 -1.901 1 95.62 47 LYS B N 1
ATOM 1876 C CA . LYS B 1 47 ? -16.047 -27.344 -0.517 1 95.62 47 LYS B CA 1
ATOM 1877 C C . LYS B 1 47 ? -15.953 -25.875 -0.118 1 95.62 47 LYS B C 1
ATOM 1879 O O . LYS B 1 47 ? -16.312 -25.5 1.005 1 95.62 47 LYS B O 1
ATOM 1884 N N . TYR B 1 48 ? -15.445 -25.062 -1.031 1 95.5 48 TYR B N 1
ATOM 1885 C CA . TYR B 1 48 ? -15.086 -23.719 -0.616 1 95.5 48 TYR B CA 1
ATOM 1886 C C . TYR B 1 48 ? -15.781 -22.672 -1.485 1 95.5 48 TYR B C 1
ATOM 1888 O O . TYR B 1 48 ? -15.734 -21.484 -1.191 1 95.5 48 TYR B O 1
ATOM 1896 N N . GLY B 1 49 ? -16.406 -23.062 -2.588 1 95.38 49 GLY B N 1
ATOM 1897 C CA . GLY B 1 49 ? -16.969 -22.156 -3.568 1 95.38 49 GLY B CA 1
ATOM 1898 C C . GLY B 1 49 ? -17.953 -21.172 -2.973 1 95.38 49 GLY B C 1
ATOM 1899 O O . GLY B 1 49 ? -17.875 -19.969 -3.223 1 95.38 49 GLY B O 1
ATOM 1900 N N . PHE B 1 50 ? -18.781 -21.703 -2.219 1 95.44 50 PHE B N 1
ATOM 1901 C CA . PHE B 1 50 ? -19.812 -20.859 -1.632 1 95.44 50 PHE B CA 1
ATOM 1902 C C . PHE B 1 50 ? -19.219 -19.844 -0.676 1 95.44 50 PHE B C 1
ATOM 1904 O O . PHE B 1 50 ? -19.562 -18.656 -0.724 1 95.44 50 PHE B O 1
ATOM 1911 N N . ASN B 1 51 ? -18.391 -20.25 0.207 1 94.19 51 ASN B N 1
ATOM 1912 C CA . ASN B 1 51 ? -17.734 -19.344 1.152 1 94.19 51 ASN B CA 1
ATOM 1913 C C . ASN B 1 51 ? -16.969 -18.25 0.435 1 94.19 51 ASN B C 1
ATOM 1915 O O . ASN B 1 51 ? -17.062 -17.078 0.798 1 94.19 51 ASN B O 1
ATOM 1919 N N . LEU B 1 52 ? -16.25 -18.641 -0.581 1 96.31 52 LEU B N 1
ATOM 1920 C CA . LEU B 1 52 ? -15.461 -17.672 -1.33 1 96.31 52 LEU B CA 1
ATOM 1921 C C . LEU B 1 52 ? -16.359 -16.656 -2.029 1 96.31 52 LEU B C 1
ATOM 1923 O O . LEU B 1 52 ? -16.031 -15.484 -2.119 1 96.31 52 LEU B O 1
ATOM 1927 N N . PHE B 1 53 ? -17.469 -17.125 -2.512 1 96.31 53 PHE B N 1
ATOM 1928 C CA . PHE B 1 53 ? -18.438 -16.234 -3.143 1 96.31 53 PHE B CA 1
ATOM 1929 C C . PHE B 1 53 ? -18.953 -15.203 -2.146 1 96.31 53 PHE B C 1
ATOM 1931 O O . PHE B 1 53 ? -19 -14.008 -2.447 1 96.31 53 PHE B O 1
ATOM 1938 N N . ILE B 1 54 ? -19.312 -15.594 -0.974 1 95.31 54 ILE B N 1
ATOM 1939 C CA . ILE B 1 54 ? -19.828 -14.719 0.069 1 95.31 54 ILE B CA 1
ATOM 1940 C C . ILE B 1 54 ? -18.766 -13.688 0.443 1 95.31 54 ILE B C 1
ATOM 1942 O O . ILE B 1 54 ? -19.062 -12.492 0.563 1 95.31 54 ILE B O 1
ATOM 1946 N N . PHE B 1 55 ? -17.531 -14.109 0.585 1 94.06 55 PHE B N 1
ATOM 1947 C CA . PHE B 1 55 ? -16.453 -13.203 0.982 1 94.06 55 PHE B CA 1
ATOM 1948 C C . PHE B 1 55 ? -16.172 -12.188 -0.117 1 94.06 55 PHE B C 1
ATOM 1950 O O . PHE B 1 55 ? -15.883 -11.023 0.167 1 94.06 55 PHE B O 1
ATOM 1957 N N . ALA B 1 56 ? -16.281 -12.633 -1.353 1 95.75 56 ALA B N 1
ATOM 1958 C CA . ALA B 1 56 ? -16.109 -11.695 -2.461 1 95.75 56 ALA B CA 1
ATOM 1959 C C . ALA B 1 56 ? -17.203 -10.641 -2.455 1 95.75 56 ALA B C 1
ATOM 1961 O O . ALA B 1 56 ? -16.953 -9.461 -2.709 1 95.75 56 ALA B O 1
ATOM 1962 N N . CYS B 1 57 ? -18.391 -11.062 -2.119 1 96.06 57 CYS B N 1
ATOM 1963 C CA . CYS B 1 57 ? -19.516 -10.133 -2.021 1 96.06 57 CYS B CA 1
ATOM 1964 C C . CYS B 1 57 ? -19.312 -9.164 -0.861 1 96.06 57 CYS B C 1
ATOM 1966 O O . CYS B 1 57 ? -19.547 -7.965 -1.007 1 96.06 57 CYS B O 1
ATOM 1968 N N . ILE B 1 58 ? -18.969 -9.672 0.255 1 94.75 58 ILE B N 1
ATOM 1969 C CA . ILE B 1 58 ? -18.734 -8.852 1.438 1 94.75 58 ILE B CA 1
ATOM 1970 C C . ILE B 1 58 ? -17.625 -7.828 1.146 1 94.75 58 ILE B C 1
ATOM 1972 O O . ILE B 1 58 ? -17.766 -6.648 1.473 1 94.75 58 ILE B O 1
ATOM 1976 N N . SER B 1 59 ? -16.547 -8.305 0.53 1 95.31 59 SER B N 1
ATOM 1977 C CA . SER B 1 59 ? -15.453 -7.41 0.177 1 95.31 59 SER B CA 1
ATOM 1978 C C . SER B 1 59 ? -15.93 -6.293 -0.744 1 95.31 59 SER B C 1
ATOM 1980 O O . SER B 1 59 ? -15.539 -5.133 -0.575 1 95.31 59 SER B O 1
ATOM 1982 N N . SER B 1 60 ? -16.75 -6.605 -1.679 1 96.12 60 SER B N 1
ATOM 1983 C CA . SER B 1 60 ? -17.312 -5.609 -2.584 1 96.12 60 SER B CA 1
ATOM 1984 C C . SER B 1 60 ? -18.172 -4.602 -1.83 1 96.12 60 SER B C 1
ATOM 1986 O O . SER B 1 60 ? -18.109 -3.4 -2.098 1 96.12 60 SER B O 1
ATOM 1988 N N . GLY B 1 61 ? -18.953 -5.156 -0.929 1 94.94 61 GLY B N 1
ATOM 1989 C CA . GLY B 1 61 ? -19.75 -4.273 -0.095 1 94.94 61 GLY B CA 1
ATOM 1990 C C . GLY B 1 61 ? -18.906 -3.328 0.745 1 94.94 61 GLY B C 1
ATOM 1991 O O . GLY B 1 61 ? -19.234 -2.148 0.885 1 94.94 61 GLY B O 1
ATOM 1992 N N . MET B 1 62 ? -17.875 -3.857 1.275 1 92.75 62 MET B N 1
ATOM 1993 C CA . MET B 1 62 ? -16.984 -3.049 2.102 1 92.75 62 MET B CA 1
ATOM 1994 C C . MET B 1 62 ? -16.297 -1.977 1.267 1 92.75 62 MET B C 1
ATOM 1996 O O . MET B 1 62 ? -16.094 -0.857 1.736 1 92.75 62 MET B O 1
ATOM 2000 N N . LEU B 1 63 ? -15.875 -2.309 0.105 1 94.31 63 LEU B N 1
ATOM 2001 C CA . LEU B 1 63 ? -15.305 -1.326 -0.809 1 94.31 63 LEU B CA 1
ATOM 2002 C C . LEU B 1 63 ? -16.297 -0.201 -1.089 1 94.31 63 LEU B C 1
ATOM 2004 O O . LEU B 1 63 ? -15.922 0.974 -1.094 1 94.31 63 LEU B O 1
ATOM 2008 N N . LEU B 1 64 ? -17.516 -0.561 -1.317 1 94.88 64 LEU B N 1
ATOM 2009 C CA . LEU B 1 64 ? -18.562 0.439 -1.546 1 94.88 64 LEU B CA 1
ATOM 2010 C C . LEU B 1 64 ? -18.719 1.349 -0.332 1 94.88 64 LEU B C 1
ATOM 2012 O O . LEU B 1 64 ? -18.844 2.564 -0.476 1 94.88 64 LEU B O 1
ATOM 2016 N N . ALA B 1 65 ? -18.703 0.771 0.812 1 91.75 65 ALA B N 1
ATOM 2017 C CA . ALA B 1 65 ? -18.781 1.546 2.047 1 91.75 65 ALA B CA 1
ATOM 2018 C C . ALA B 1 65 ? -17.609 2.504 2.172 1 91.75 65 ALA B C 1
ATOM 2020 O O . ALA B 1 65 ? -17.766 3.65 2.594 1 91.75 65 ALA B O 1
ATOM 2021 N N . LEU B 1 66 ? -16.484 2.018 1.827 1 91.19 66 LEU B N 1
ATOM 2022 C CA . LEU B 1 66 ? -15.273 2.846 1.856 1 91.19 66 LEU B CA 1
ATOM 2023 C C . LEU B 1 66 ? -15.398 4.02 0.891 1 91.19 66 LEU B C 1
ATOM 2025 O O . LEU B 1 66 ? -15.125 5.164 1.258 1 91.19 66 LEU B O 1
ATOM 2029 N N . LEU B 1 67 ? -15.867 3.771 -0.279 1 91.88 67 LEU B N 1
ATOM 2030 C CA . LEU B 1 67 ? -16.047 4.805 -1.295 1 91.88 67 LEU B CA 1
ATOM 2031 C C . LEU B 1 67 ? -17.078 5.836 -0.845 1 91.88 67 LEU B C 1
ATOM 2033 O O . LEU B 1 67 ? -16.859 7.039 -1.006 1 91.88 67 LEU B O 1
ATOM 2037 N N . LEU B 1 68 ? -18.094 5.395 -0.25 1 87.5 68 LEU B N 1
ATOM 2038 C CA . LEU B 1 68 ? -19.125 6.289 0.236 1 87.5 68 LEU B CA 1
ATOM 2039 C C . LEU B 1 68 ? -18.625 7.152 1.382 1 87.5 68 LEU B C 1
ATOM 2041 O O . LEU B 1 68 ? -18.938 8.344 1.457 1 87.5 68 LEU B O 1
ATOM 2045 N N . SER B 1 69 ? -17.891 6.539 2.254 1 81.88 69 SER B N 1
ATOM 2046 C CA . SER B 1 69 ? -17.312 7.285 3.369 1 81.88 69 SER B CA 1
ATOM 2047 C C . SER B 1 69 ? -16.391 8.406 2.873 1 81.88 69 SER B C 1
ATOM 2049 O O . SER B 1 69 ? -16.375 9.492 3.445 1 81.88 69 SER B O 1
ATOM 2051 N N . PHE B 1 70 ? -15.727 8.133 1.87 1 78.44 70 PHE B N 1
ATOM 2052 C CA . PHE B 1 70 ? -14.828 9.133 1.304 1 78.44 70 PHE B CA 1
ATOM 2053 C C . PHE B 1 70 ? -15.625 10.25 0.634 1 78.44 70 PHE B C 1
ATOM 2055 O O . PHE B 1 70 ? -15.273 11.43 0.756 1 78.44 70 PHE B O 1
ATOM 2062 N N . LEU B 1 71 ? -16.625 9.922 -0.007 1 77.75 71 LEU B N 1
ATOM 2063 C CA . LEU B 1 71 ? -17.453 10.914 -0.686 1 77.75 71 LEU B CA 1
ATOM 2064 C C . LEU B 1 71 ? -18.109 11.852 0.32 1 77.75 71 LEU B C 1
ATOM 2066 O O . LEU B 1 71 ? -18.188 13.062 0.089 1 77.75 71 LEU B O 1
ATOM 2070 N N . VAL B 1 72 ? -18.484 11.336 1.43 1 72.38 72 VAL B N 1
ATOM 2071 C CA . VAL B 1 72 ? -19.141 12.125 2.469 1 72.38 72 VAL B CA 1
ATOM 2072 C C . VAL B 1 72 ? -18.125 13.07 3.119 1 72.38 72 VAL B C 1
ATOM 2074 O O . VAL B 1 72 ? -18.438 14.234 3.387 1 72.38 72 VAL B O 1
ATOM 2077 N N . SER B 1 73 ? -16.969 12.586 3.312 1 69.44 73 SER B N 1
ATOM 2078 C CA . SER B 1 73 ? -15.922 13.414 3.902 1 69.44 73 SER B CA 1
ATOM 2079 C C . SER B 1 73 ? -15.547 14.57 2.98 1 69.44 73 SER B C 1
ATOM 2081 O O . SER B 1 73 ? -15.32 15.688 3.443 1 69.44 73 SER B O 1
ATOM 2083 N N . ALA B 1 74 ? -15.484 14.297 1.759 1 66.12 74 ALA B N 1
ATOM 2084 C CA . ALA B 1 74 ? -15.141 15.32 0.779 1 66.12 74 ALA B CA 1
ATOM 2085 C C . ALA B 1 74 ? -16.219 16.406 0.712 1 66.12 74 ALA B C 1
ATOM 2087 O O . ALA B 1 74 ? -15.906 17.594 0.611 1 66.12 74 ALA B O 1
ATOM 2088 N N . ARG B 1 75 ? -17.391 16.047 0.797 1 63.62 75 ARG B N 1
ATOM 2089 C CA . ARG B 1 75 ? -18.516 16.969 0.739 1 63.62 75 ARG B CA 1
ATOM 2090 C C . ARG B 1 75 ? -18.562 17.844 1.988 1 63.62 75 ARG B C 1
ATOM 2092 O O . ARG B 1 75 ? -18.828 19.047 1.904 1 63.62 75 ARG B O 1
ATOM 2099 N N . ALA B 1 76 ? -18.281 17.219 3.086 1 62.34 76 ALA B N 1
ATOM 2100 C CA . ALA B 1 76 ? -18.281 17.953 4.34 1 62.34 76 ALA B CA 1
ATOM 2101 C C . ALA B 1 76 ? -17.188 19.031 4.34 1 62.34 76 ALA B C 1
ATOM 2103 O O . ALA B 1 76 ? -17.422 20.156 4.812 1 62.34 76 ALA B O 1
ATOM 2104 N N . HIS B 1 77 ? -16.156 18.672 3.742 1 59.41 77 HIS B N 1
ATOM 2105 C CA . HIS B 1 77 ? -15.078 19.656 3.641 1 59.41 77 HIS B CA 1
ATOM 2106 C C . HIS B 1 77 ? -15.453 20.781 2.693 1 59.41 77 HIS B C 1
ATOM 2108 O O . HIS B 1 77 ? -15.172 21.953 2.977 1 59.41 77 HIS B O 1
ATOM 2114 N N . ALA B 1 78 ? -15.961 20.5 1.603 1 59.38 78 ALA B N 1
ATOM 2115 C CA . ALA B 1 78 ? -16.359 21.516 0.628 1 59.38 78 ALA B CA 1
ATOM 2116 C C . ALA B 1 78 ? -17.391 22.469 1.227 1 59.38 78 ALA B C 1
ATOM 2118 O O . ALA B 1 78 ? -17.312 23.688 1.006 1 59.38 78 ALA B O 1
ATOM 2119 N N . LYS B 1 79 ? -18.234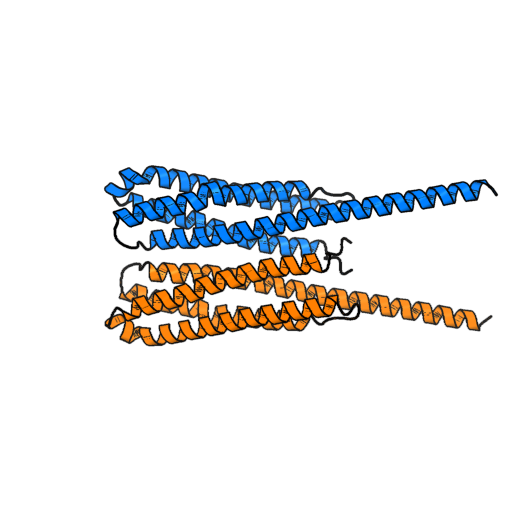 21.969 2.006 1 56.88 79 LYS B N 1
ATOM 2120 C CA . LYS B 1 79 ? -19.266 22.781 2.648 1 56.88 79 LYS B CA 1
ATOM 2121 C C . LYS B 1 79 ? -18.656 23.656 3.744 1 56.88 79 LYS B C 1
ATOM 2123 O O . LYS B 1 79 ? -19.062 24.812 3.914 1 56.88 79 LYS B O 1
ATOM 2128 N N . SER B 1 80 ? -17.719 22.969 4.457 1 55.53 80 SER B N 1
ATOM 2129 C CA . SER B 1 80 ? -17.094 23.75 5.512 1 55.53 80 SER B CA 1
ATOM 2130 C C . SER B 1 80 ? -16.297 24.922 4.938 1 55.53 80 SER B C 1
ATOM 2132 O O . SER B 1 80 ? -16.219 25.984 5.559 1 55.53 80 SER B O 1
ATOM 2134 N N . ARG B 1 81 ? -15.57 24.797 3.838 1 53.28 81 ARG B N 1
ATOM 2135 C CA . ARG B 1 81 ? -14.875 25.906 3.193 1 53.28 81 ARG B CA 1
ATOM 2136 C C . ARG B 1 81 ? -15.836 27.062 2.918 1 53.28 81 ARG B C 1
ATOM 2138 O O . ARG B 1 81 ? -15.453 28.234 3.016 1 53.28 81 ARG B O 1
ATOM 2145 N N . ARG B 1 82 ? -16.906 26.688 2.346 1 46.41 82 ARG B N 1
ATOM 2146 C CA . ARG B 1 82 ? -17.875 27.734 2.035 1 46.41 82 ARG B CA 1
ATOM 2147 C C . ARG B 1 82 ? -18.406 28.391 3.309 1 46.41 82 ARG B C 1
ATOM 2149 O O . ARG B 1 82 ? -18.641 29.609 3.34 1 46.41 82 ARG B O 1
ATOM 2156 N N . LYS B 1 83 ? -18.781 27.719 4.266 1 48.44 83 LYS B N 1
ATOM 2157 C CA . LYS B 1 83 ? -19.281 28.328 5.496 1 48.44 83 LYS B CA 1
ATOM 2158 C C . LYS B 1 83 ? -18.156 28.578 6.484 1 48.44 83 LYS B C 1
ATOM 2160 O O . LYS B 1 83 ? -17.344 27.688 6.762 1 48.44 83 LYS B O 1
ATOM 2165 N N . ARG B 1 84 ? -17.484 29.75 6.367 1 42.5 84 ARG B N 1
ATOM 2166 C CA . ARG B 1 84 ? -16.438 30.281 7.25 1 42.5 84 ARG B CA 1
ATOM 2167 C C . ARG B 1 84 ? -16.5 29.609 8.625 1 42.5 84 ARG B C 1
ATOM 2169 O O . ARG B 1 84 ? -15.648 29.844 9.469 1 42.5 84 ARG B O 1
ATOM 2176 N N . SER B 1 85 ? -17.75 29.578 9.156 1 35.88 85 SER B N 1
ATOM 2177 C CA . SER B 1 85 ? -17.969 29.438 10.594 1 35.88 85 SER B CA 1
ATOM 2178 C C . SER B 1 85 ? -17.266 28.203 11.141 1 35.88 85 SER B C 1
ATOM 2180 O O . SER B 1 85 ? -16.812 27.344 10.367 1 35.88 85 SER B O 1
ATOM 2182 N N . ARG B 1 86 ? -18.031 27.438 12.133 1 37.56 86 ARG B N 1
ATOM 2183 C CA . ARG B 1 86 ? -17.734 26.703 13.359 1 37.56 86 ARG B CA 1
ATOM 2184 C C . ARG B 1 86 ? -16.984 25.422 13.062 1 37.56 86 ARG B C 1
ATOM 2186 O O . ARG B 1 86 ? -16.906 24.984 11.914 1 37.56 86 ARG B O 1
ATOM 2193 N N . THR B 1 87 ? -16.953 24.422 14.141 1 37.81 87 THR B N 1
ATOM 2194 C CA . THR B 1 87 ? -16.5 23.125 14.617 1 37.81 87 THR B CA 1
ATOM 2195 C C . THR B 1 87 ? -16.844 22.031 13.609 1 37.81 87 THR B C 1
ATOM 2197 O O . THR B 1 87 ? -17.922 21.438 13.664 1 37.81 87 THR B O 1
ATOM 2200 N N . ALA B 1 88 ? -16.969 22.297 12.484 1 40.5 88 ALA B N 1
ATOM 2201 C CA . ALA B 1 88 ? -17.375 21.172 11.625 1 40.5 88 ALA B CA 1
ATOM 2202 C C . ALA B 1 88 ? -16.781 19.859 12.141 1 40.5 88 ALA B C 1
ATOM 2204 O O . ALA B 1 88 ? -15.57 19.734 12.273 1 40.5 88 ALA B O 1
ATOM 2205 N N . LYS B 1 89 ? -17.484 19.156 12.961 1 41.06 89 LYS B N 1
ATOM 2206 C CA . LYS B 1 89 ? -17.359 17.844 13.594 1 41.06 89 LYS B CA 1
ATOM 2207 C C . LYS B 1 89 ? -16.703 16.844 12.664 1 41.06 89 LYS B C 1
ATOM 2209 O O . LYS B 1 89 ? -17.375 16.188 11.867 1 41.06 89 LYS B O 1
ATOM 2214 N N . TYR B 1 90 ? -15.727 17.062 12 1 45.91 90 TYR B N 1
ATOM 2215 C CA . TYR B 1 90 ? -14.867 16.094 11.312 1 45.91 90 TYR B CA 1
ATOM 2216 C C . TYR B 1 90 ? -14.781 14.797 12.094 1 45.91 90 TYR B C 1
ATOM 2218 O O . TYR B 1 90 ? -14.32 13.781 11.57 1 45.91 90 TYR B O 1
ATOM 2226 N N . ALA B 1 91 ? -15.242 14.797 13.359 1 52.03 91 ALA B N 1
ATOM 2227 C CA . ALA B 1 91 ? -15.086 13.688 14.289 1 52.03 91 ALA B CA 1
ATOM 2228 C C . ALA B 1 91 ? -15.867 12.461 13.82 1 52.03 91 ALA B C 1
ATOM 2230 O O . ALA B 1 91 ? -15.375 11.336 13.898 1 52.03 91 ALA B O 1
ATOM 2231 N N . PRO B 1 92 ? -17.062 12.75 13.211 1 61.06 92 PRO B N 1
ATOM 2232 C CA . PRO B 1 92 ? -17.844 11.539 12.945 1 61.06 92 PRO B CA 1
ATOM 2233 C C . PRO B 1 92 ? -17.328 10.758 11.742 1 61.06 92 PRO B C 1
ATOM 2235 O O . PRO B 1 92 ? -17.422 9.531 11.711 1 61.06 92 PRO B O 1
ATOM 2238 N N . PHE B 1 93 ? -16.641 11.453 10.914 1 69 93 PHE B N 1
ATOM 2239 C CA . PHE B 1 93 ? -16.234 10.766 9.695 1 69 93 PHE B CA 1
ATOM 2240 C C . PHE B 1 93 ? -15.031 9.867 9.961 1 69 93 PHE B C 1
ATOM 2242 O O . PHE B 1 93 ? -14.969 8.742 9.461 1 69 93 PHE B O 1
ATOM 2249 N N . GLY B 1 94 ? -14.281 10.352 10.891 1 74.75 94 GLY B N 1
ATOM 2250 C CA . GLY B 1 94 ? -13.133 9.531 11.242 1 74.75 94 GLY B CA 1
ATOM 2251 C C . GLY B 1 94 ? -13.516 8.234 11.922 1 74.75 94 GLY B C 1
ATOM 2252 O O . GLY B 1 94 ? -12.922 7.188 11.641 1 74.75 94 GLY B O 1
ATOM 2253 N N . ARG B 1 95 ? -14.562 8.352 12.641 1 80.56 95 ARG B N 1
ATOM 2254 C CA . ARG B 1 95 ? -15.008 7.164 13.359 1 80.56 95 ARG B CA 1
ATOM 2255 C C . ARG B 1 95 ? -15.617 6.145 12.406 1 80.56 95 ARG B C 1
ATOM 2257 O O . ARG B 1 95 ? -15.344 4.945 12.516 1 80.56 95 ARG B O 1
ATOM 2264 N N . ILE B 1 96 ? -16.438 6.625 11.57 1 82.25 96 ILE B N 1
ATOM 2265 C CA . ILE B 1 96 ? -17.078 5.742 10.602 1 82.25 96 ILE B CA 1
ATOM 2266 C C . ILE B 1 96 ? -16.016 5.094 9.711 1 82.25 96 ILE B C 1
ATOM 2268 O O . ILE B 1 96 ? -16.047 3.883 9.477 1 82.25 96 ILE B O 1
ATOM 2272 N N . LEU B 1 97 ? -15.133 5.887 9.305 1 85.12 97 LEU B N 1
ATOM 2273 C CA . LEU B 1 97 ? -14.07 5.367 8.453 1 85.12 97 LEU B CA 1
ATOM 2274 C C . LEU B 1 97 ? -13.25 4.312 9.188 1 85.12 97 LEU B C 1
ATOM 2276 O O . LEU B 1 97 ? -12.953 3.25 8.641 1 85.12 97 LEU B O 1
ATOM 2280 N N . LYS B 1 98 ? -12.938 4.582 10.352 1 87.38 98 LYS B N 1
ATOM 2281 C CA . LYS B 1 98 ? -12.18 3.631 11.156 1 87.38 98 LYS B CA 1
ATOM 2282 C C . LYS B 1 98 ? -12.945 2.318 11.312 1 87.38 98 LYS B C 1
ATOM 2284 O O . LYS B 1 98 ? -12.352 1.24 11.258 1 87.38 98 LYS B O 1
ATOM 2289 N N . MET B 1 99 ? -14.172 2.473 11.516 1 88.62 99 MET B N 1
ATOM 2290 C CA . MET B 1 99 ? -15.008 1.287 11.664 1 88.62 99 MET B CA 1
ATOM 2291 C C . MET B 1 99 ? -15.016 0.463 10.383 1 88.62 99 MET B C 1
ATOM 2293 O O . MET B 1 99 ? -14.898 -0.762 10.422 1 88.62 99 MET B O 1
ATOM 2297 N N . VAL B 1 100 ? -15.133 1.123 9.297 1 90.06 100 VAL B N 1
ATOM 2298 C CA . VAL B 1 100 ? -15.172 0.436 8.008 1 90.06 100 VAL B CA 1
ATOM 2299 C C . VAL B 1 100 ? -13.852 -0.287 7.762 1 90.06 100 VAL B C 1
ATOM 2301 O O . VAL B 1 100 ? -13.844 -1.452 7.359 1 90.06 100 VAL B O 1
ATOM 2304 N N . LEU B 1 101 ? -12.805 0.384 8.016 1 92.12 101 LEU B N 1
ATOM 2305 C CA . LEU B 1 101 ? -11.484 -0.214 7.824 1 92.12 101 LEU B CA 1
ATOM 2306 C C . LEU B 1 101 ? -11.289 -1.401 8.758 1 92.12 101 LEU B C 1
ATOM 2308 O O . LEU B 1 101 ? -10.773 -2.441 8.352 1 92.12 101 LEU B O 1
ATOM 2312 N N . GLY B 1 102 ? -11.695 -1.239 9.953 1 92.19 102 GLY B N 1
ATOM 2313 C CA . GLY B 1 102 ? -11.594 -2.324 10.914 1 92.19 102 GLY B CA 1
ATOM 2314 C C . GLY B 1 102 ? -12.406 -3.545 10.523 1 92.19 102 GLY B C 1
ATOM 2315 O O . GLY B 1 102 ? -11.938 -4.676 10.656 1 92.19 102 GLY B O 1
ATOM 2316 N N . LEU B 1 103 ? -13.531 -3.275 10.078 1 91.06 103 LEU B N 1
ATOM 2317 C CA . LEU B 1 103 ? -14.406 -4.363 9.656 1 91.06 103 LEU B CA 1
ATOM 2318 C C . LEU B 1 103 ? -13.82 -5.09 8.453 1 91.06 103 LEU B C 1
ATOM 2320 O O . LEU B 1 103 ? -13.914 -6.316 8.352 1 91.06 103 LEU B O 1
ATOM 2324 N N . GLN B 1 104 ? -13.227 -4.332 7.586 1 92.88 104 GLN B N 1
ATOM 2325 C CA . GLN B 1 104 ? -12.578 -4.949 6.43 1 92.88 104 GLN B CA 1
ATOM 2326 C C . GLN B 1 104 ? -11.5 -5.934 6.867 1 92.88 104 GLN B C 1
ATOM 2328 O O . GLN B 1 104 ? -11.43 -7.055 6.355 1 92.88 104 GLN B O 1
ATOM 2333 N N . MET B 1 105 ? -10.766 -5.527 7.789 1 92.5 105 MET B N 1
ATOM 2334 C CA . MET B 1 105 ? -9.672 -6.367 8.266 1 92.5 105 MET B CA 1
ATOM 2335 C C . MET B 1 105 ? -10.195 -7.621 8.953 1 92.5 105 MET B C 1
ATOM 2337 O O . MET B 1 105 ? -9.742 -8.727 8.664 1 92.5 105 MET B O 1
ATOM 2341 N N . LEU B 1 106 ? -11.18 -7.477 9.711 1 91.62 106 LEU B N 1
ATOM 2342 C CA . LEU B 1 106 ? -11.656 -8.547 10.578 1 91.62 106 LEU B CA 1
ATOM 2343 C C . LEU B 1 106 ? -12.562 -9.508 9.805 1 91.62 106 LEU B C 1
ATOM 2345 O O . LEU B 1 106 ? -12.5 -10.719 10.008 1 91.62 106 LEU B O 1
ATOM 2349 N N . VAL B 1 107 ? -13.305 -8.961 8.922 1 91.25 107 VAL B N 1
ATOM 2350 C CA . VAL B 1 107 ? -14.367 -9.766 8.32 1 91.25 107 VAL B CA 1
ATOM 2351 C C . VAL B 1 107 ? -13.93 -10.242 6.941 1 91.25 107 VAL B C 1
ATOM 2353 O O . VAL B 1 107 ? -14.516 -11.18 6.391 1 91.25 107 VAL B O 1
ATOM 2356 N N . GLU B 1 108 ? -12.977 -9.594 6.426 1 91.38 108 GLU B N 1
ATOM 2357 C CA . GLU B 1 108 ? -12.609 -9.938 5.055 1 91.38 108 GLU B CA 1
ATOM 2358 C C . GLU B 1 108 ? -11.172 -10.453 4.977 1 91.38 108 GLU B C 1
ATOM 2360 O O . GLU B 1 108 ? -10.938 -11.617 4.656 1 91.38 108 GLU B O 1
ATOM 2365 N N . ASP B 1 109 ? -10.289 -9.664 5.441 1 92.5 109 ASP B N 1
ATOM 2366 C CA . ASP B 1 109 ? -8.883 -9.977 5.23 1 92.5 109 ASP B CA 1
ATOM 2367 C C . ASP B 1 109 ? -8.484 -11.242 5.992 1 92.5 109 ASP B C 1
ATOM 2369 O O . ASP B 1 109 ? -7.895 -12.156 5.418 1 92.5 109 ASP B O 1
ATOM 2373 N N . ILE B 1 110 ? -8.805 -11.375 7.191 1 92.44 110 ILE B N 1
ATOM 2374 C CA . ILE B 1 110 ? -8.383 -12.492 8.031 1 92.44 110 ILE B CA 1
ATOM 2375 C C . ILE B 1 110 ? -9.023 -13.781 7.527 1 92.44 110 ILE B C 1
ATOM 2377 O O . ILE B 1 110 ? -8.336 -14.766 7.25 1 92.44 110 ILE B O 1
ATOM 2381 N N . PRO B 1 111 ? -10.281 -13.812 7.34 1 92.19 111 PRO B N 1
ATOM 2382 C CA . PRO B 1 111 ? -10.891 -15.039 6.824 1 92.19 111 PRO B CA 1
ATOM 2383 C C . PRO B 1 111 ? -10.344 -15.438 5.457 1 92.19 111 PRO B C 1
ATOM 2385 O O . PRO B 1 111 ? -10.211 -16.625 5.168 1 92.19 111 PRO B O 1
ATOM 2388 N N . GLN B 1 112 ? -10.039 -14.469 4.637 1 92.31 112 GLN B N 1
ATOM 2389 C CA . GLN B 1 112 ? -9.484 -14.773 3.318 1 92.31 112 GLN B CA 1
ATOM 2390 C C . GLN B 1 112 ? -8.133 -15.469 3.432 1 92.31 112 GLN B C 1
ATOM 2392 O O . GLN B 1 112 ? -7.828 -16.375 2.648 1 92.31 112 GLN B O 1
ATOM 2397 N N . PHE B 1 113 ? -7.398 -15.07 4.355 1 93.44 113 PHE B N 1
ATOM 2398 C CA . PHE B 1 113 ? -6.121 -15.727 4.598 1 93.44 113 PHE B CA 1
ATOM 2399 C C . PHE B 1 113 ? -6.332 -17.172 5.02 1 93.44 113 PHE B C 1
ATOM 2401 O O . PHE B 1 113 ? -5.645 -18.078 4.535 1 93.44 113 PHE B O 1
ATOM 2408 N N . ILE B 1 114 ? -7.316 -17.406 5.793 1 94.06 114 ILE B N 1
ATOM 2409 C CA . ILE B 1 114 ? -7.582 -18.734 6.344 1 94.06 114 ILE B CA 1
ATOM 2410 C C . ILE B 1 114 ? -8.109 -19.656 5.242 1 94.06 114 ILE B C 1
ATOM 2412 O O . ILE B 1 114 ? -7.605 -20.766 5.051 1 94.06 114 ILE B O 1
ATOM 2416 N N . ILE B 1 115 ? -9.055 -19.156 4.52 1 94.75 115 ILE B N 1
ATOM 2417 C CA . ILE B 1 115 ? -9.633 -19.984 3.463 1 94.75 115 ILE B CA 1
ATOM 2418 C C . ILE B 1 115 ? -8.578 -20.266 2.396 1 94.75 115 ILE B C 1
ATOM 2420 O O . ILE B 1 115 ? -8.523 -21.375 1.85 1 94.75 115 ILE B O 1
ATO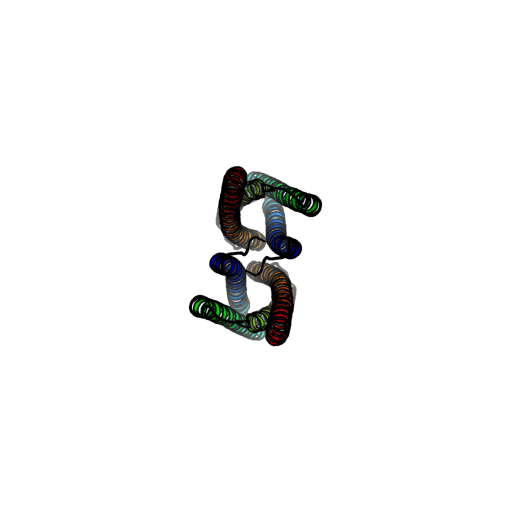M 2424 N N . GLY B 1 116 ? -7.809 -19.219 2.074 1 94.38 116 GLY B N 1
ATOM 2425 C CA . GLY B 1 116 ? -6.711 -19.438 1.146 1 94.38 116 GLY B CA 1
ATOM 2426 C C . GLY B 1 116 ? -5.762 -20.531 1.594 1 94.38 116 GLY B C 1
ATOM 2427 O O . GLY B 1 116 ? -5.309 -21.344 0.78 1 94.38 116 GLY B O 1
ATOM 2428 N N . ALA B 1 117 ? -5.477 -20.594 2.857 1 94.81 117 ALA B N 1
ATOM 2429 C CA . ALA B 1 117 ? -4.59 -21.609 3.402 1 94.81 117 ALA B CA 1
ATOM 2430 C C . ALA B 1 117 ? -5.215 -23 3.277 1 94.81 117 ALA B C 1
ATOM 2432 O O . ALA B 1 117 ? -4.523 -23.969 2.979 1 94.81 117 ALA B O 1
ATOM 2433 N N . LEU B 1 118 ? -6.473 -23.109 3.486 1 95.25 118 LEU B N 1
ATOM 2434 C CA . LEU B 1 118 ? -7.176 -24.391 3.361 1 95.25 118 LEU B CA 1
ATOM 2435 C C . LEU B 1 118 ? -7.172 -24.875 1.915 1 95.25 118 LEU B C 1
ATOM 2437 O O . LEU B 1 118 ? -6.914 -26.047 1.65 1 95.25 118 LEU B O 1
ATOM 2441 N N . VAL B 1 119 ? -7.402 -23.969 1.042 1 95.19 119 VAL B N 1
ATOM 2442 C CA . VAL B 1 119 ? -7.387 -24.312 -0.377 1 95.19 119 VAL B CA 1
ATOM 2443 C C . VAL B 1 119 ? -5.988 -24.766 -0.782 1 95.19 119 VAL B C 1
ATOM 2445 O O . VAL B 1 119 ? -5.836 -25.75 -1.526 1 95.19 119 VAL B O 1
ATOM 2448 N N . ARG B 1 120 ? -4.988 -24.078 -0.299 1 95.12 120 ARG B N 1
ATOM 2449 C CA . ARG B 1 120 ? -3.605 -24.453 -0.572 1 95.12 120 ARG B CA 1
ATOM 2450 C C . ARG B 1 120 ? -3.312 -25.875 -0.082 1 95.12 120 ARG B C 1
ATOM 2452 O O . ARG B 1 120 ? -2.66 -26.656 -0.777 1 95.12 120 ARG B O 1
ATOM 2459 N N . SER B 1 121 ? -3.746 -26.141 1.055 1 94.38 121 SER B N 1
ATOM 2460 C CA . SER B 1 121 ? -3.508 -27.453 1.649 1 94.38 121 SER B CA 1
ATOM 2461 C C . SER B 1 121 ? -4.148 -28.562 0.819 1 94.38 121 SER B C 1
ATOM 2463 O O . SER B 1 121 ? -3.578 -29.641 0.678 1 94.38 121 SER B O 1
ATOM 2465 N N . GLU B 1 122 ? -5.211 -28.312 0.263 1 92.81 122 GLU B N 1
ATOM 2466 C CA . GLU B 1 122 ? -5.918 -29.312 -0.543 1 92.81 122 GLU B CA 1
ATOM 2467 C C . GLU B 1 122 ? -5.301 -29.422 -1.936 1 92.81 122 GLU B C 1
ATOM 2469 O O . GLU B 1 122 ? -5.199 -30.531 -2.484 1 92.81 122 GLU B O 1
ATOM 2474 N N . ARG B 1 123 ? -4.93 -28.297 -2.52 1 91.62 123 ARG B N 1
ATOM 2475 C CA . ARG B 1 123 ? -4.352 -28.281 -3.859 1 91.62 123 ARG B CA 1
ATOM 2476 C C . ARG B 1 123 ? -2.936 -28.844 -3.852 1 91.62 123 ARG B C 1
ATOM 2478 O O . ARG B 1 123 ? -2.465 -29.375 -4.863 1 91.62 123 ARG B O 1
ATOM 2485 N N . GLY B 1 124 ? -2.256 -28.672 -2.717 1 88.69 124 GLY B N 1
ATOM 2486 C CA . GLY B 1 124 ? -0.898 -29.172 -2.584 1 88.69 124 GLY B CA 1
ATOM 2487 C C . GLY B 1 124 ? 0.146 -28.234 -3.152 1 88.69 124 GLY B C 1
ATOM 2488 O O . GLY B 1 124 ? 1.316 -28.281 -2.768 1 88.69 124 GLY B O 1
ATOM 2489 N N . ASN B 1 125 ? -0.254 -27.453 -4.145 1 88.38 125 ASN B N 1
ATOM 2490 C CA . ASN B 1 125 ? 0.699 -26.531 -4.762 1 88.38 125 ASN B CA 1
ATOM 2491 C C . ASN B 1 125 ? 0.287 -25.078 -4.562 1 88.38 125 ASN B C 1
ATOM 2493 O O . ASN B 1 125 ? -0.875 -24.781 -4.27 1 88.38 125 ASN B O 1
ATOM 2497 N N . LEU B 1 126 ? 1.302 -24.297 -4.715 1 91.12 126 LEU B N 1
ATOM 2498 C CA . LEU B 1 126 ? 1.032 -22.875 -4.633 1 91.12 126 LEU B CA 1
ATOM 2499 C C . LEU B 1 126 ? 0.394 -22.359 -5.918 1 91.12 126 LEU B C 1
ATOM 2501 O O . LEU B 1 126 ? 0.957 -22.531 -7.004 1 91.12 126 LEU B O 1
ATOM 2505 N N . ASP B 1 127 ? -0.747 -21.75 -5.746 1 93.31 127 ASP B N 1
ATOM 2506 C CA . ASP B 1 127 ? -1.574 -21.234 -6.832 1 93.31 127 ASP B CA 1
ATOM 2507 C C . ASP B 1 127 ? -1.364 -19.734 -7.012 1 93.31 127 ASP B C 1
ATOM 2509 O O . ASP B 1 127 ? -1.396 -18.984 -6.043 1 93.31 127 ASP B O 1
ATOM 2513 N N . PRO B 1 128 ? -1.098 -19.359 -8.211 1 95.31 128 PRO B N 1
ATOM 2514 C CA . PRO B 1 128 ? -0.861 -17.922 -8.43 1 95.31 128 PRO B CA 1
ATOM 2515 C C . PRO B 1 128 ? -2.045 -17.062 -8.008 1 95.31 128 PRO B C 1
ATOM 2517 O O . PRO B 1 128 ? -1.854 -15.93 -7.547 1 95.31 128 PRO B O 1
ATOM 2520 N N . TYR B 1 129 ? -3.211 -17.531 -8.164 1 95.75 129 TYR B N 1
ATOM 2521 C CA . TYR B 1 129 ? -4.391 -16.766 -7.801 1 95.75 129 TYR B CA 1
ATOM 2522 C C . TYR B 1 129 ? -4.52 -16.641 -6.289 1 95.75 129 TYR B C 1
ATOM 2524 O O . TYR B 1 129 ? -4.988 -15.609 -5.781 1 95.75 129 TYR B O 1
ATOM 2532 N N . LEU B 1 130 ? -4.078 -17.609 -5.625 1 95.75 130 LEU B N 1
ATOM 2533 C CA . LEU B 1 130 ? -4.004 -17.562 -4.168 1 95.75 130 LEU B CA 1
ATOM 2534 C C . LEU B 1 130 ? -2.967 -16.547 -3.711 1 95.75 130 LEU B C 1
ATOM 2536 O O . LEU B 1 130 ? -3.215 -15.773 -2.779 1 95.75 130 LEU B O 1
ATOM 2540 N N . VAL B 1 131 ? -1.84 -16.578 -4.352 1 96.19 131 VAL B N 1
ATOM 2541 C CA . VAL B 1 131 ? -0.781 -15.641 -4.016 1 96.19 131 VAL B CA 1
ATOM 2542 C C . VAL B 1 131 ? -1.27 -14.211 -4.258 1 96.19 131 VAL B C 1
ATOM 2544 O O . VAL B 1 131 ? -0.985 -13.305 -3.469 1 96.19 131 VAL B O 1
ATOM 2547 N N . PHE B 1 132 ? -2 -14.047 -5.285 1 97 132 PHE B N 1
ATOM 2548 C CA . PHE B 1 132 ? -2.574 -12.742 -5.602 1 97 132 PHE B CA 1
ATOM 2549 C C . PHE B 1 132 ? -3.482 -12.266 -4.477 1 97 132 PHE B C 1
ATOM 2551 O O . PHE B 1 132 ? -3.32 -11.148 -3.969 1 97 132 PHE B O 1
ATOM 2558 N N . THR B 1 133 ? -4.301 -13.109 -4.02 1 96.75 133 THR B N 1
ATOM 2559 C CA . THR B 1 133 ? -5.254 -12.75 -2.975 1 96.75 133 THR B CA 1
ATOM 2560 C C . THR B 1 133 ? -4.539 -12.523 -1.645 1 96.75 133 THR B C 1
ATOM 2562 O O . THR B 1 133 ? -4.828 -11.555 -0.935 1 96.75 133 THR B O 1
ATOM 2565 N N . TRP B 1 134 ? -3.586 -13.344 -1.348 1 96.25 134 TRP B N 1
ATOM 2566 C CA . TRP B 1 134 ? -2.848 -13.203 -0.097 1 96.25 134 TRP B CA 1
ATOM 2567 C C . TRP B 1 134 ? -2.039 -11.906 -0.089 1 96.25 134 TRP B C 1
ATOM 2569 O O . TRP B 1 134 ? -1.974 -11.219 0.93 1 96.25 134 TRP B O 1
ATOM 2579 N N . THR B 1 135 ? -1.46 -11.641 -1.201 1 96.44 135 THR B N 1
ATOM 2580 C CA . THR B 1 135 ? -0.616 -10.453 -1.275 1 96.44 135 THR B CA 1
ATOM 2581 C C . THR B 1 135 ? -1.46 -9.188 -1.19 1 96.44 135 THR B C 1
ATOM 2583 O O . THR B 1 135 ? -1.144 -8.273 -0.425 1 96.44 135 THR B O 1
ATOM 2586 N N . THR B 1 136 ? -2.5 -9.156 -1.903 1 96.12 136 THR B N 1
ATOM 2587 C CA . THR B 1 136 ? -3.35 -7.969 -1.889 1 96.12 136 THR B CA 1
ATOM 2588 C C . THR B 1 136 ? -4.035 -7.809 -0.534 1 96.12 136 THR B C 1
ATOM 2590 O O . THR B 1 136 ? -4.117 -6.703 0.002 1 96.12 136 THR B O 1
ATOM 2593 N N . SER B 1 137 ? -4.477 -8.875 0.042 1 95.75 137 SER B N 1
ATOM 2594 C CA . SER B 1 137 ? -5.09 -8.836 1.366 1 95.75 137 SER B CA 1
ATOM 2595 C C . SER B 1 137 ? -4.086 -8.383 2.424 1 95.75 137 SER B C 1
ATOM 2597 O O . SER B 1 137 ? -4.438 -7.633 3.336 1 95.75 137 SER B O 1
ATOM 2599 N N . GLY B 1 138 ? -2.904 -8.914 2.287 1 95.25 138 GLY B N 1
ATOM 2600 C CA . GLY B 1 138 ? -1.857 -8.484 3.201 1 95.25 138 GLY B CA 1
ATOM 2601 C C . GLY B 1 138 ? -1.599 -6.988 3.148 1 95.25 138 GLY B C 1
ATOM 2602 O O . GLY B 1 138 ? -1.511 -6.332 4.188 1 95.25 13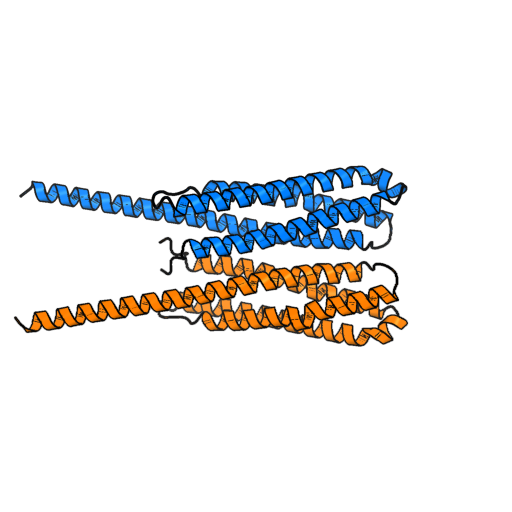8 GLY B O 1
ATOM 2603 N N . PHE B 1 139 ? -1.513 -6.484 1.969 1 94.88 139 PHE B N 1
ATOM 2604 C CA . PHE B 1 139 ? -1.295 -5.055 1.79 1 94.88 139 PHE B CA 1
ATOM 2605 C C . PHE B 1 139 ? -2.48 -4.254 2.318 1 94.88 139 PHE B C 1
ATOM 2607 O O . PHE B 1 139 ? -2.301 -3.254 3.016 1 94.88 139 PHE B O 1
ATOM 2614 N N . ASN B 1 140 ? -3.576 -4.695 1.955 1 95.06 140 ASN B N 1
ATOM 2615 C CA . ASN B 1 140 ? -4.777 -4.02 2.43 1 95.06 140 ASN B CA 1
ATOM 2616 C C . ASN B 1 140 ? -4.852 -4.008 3.953 1 95.06 140 ASN B C 1
ATOM 2618 O O . ASN B 1 140 ? -5.148 -2.979 4.559 1 95.06 140 ASN B O 1
ATOM 2622 N N . PHE B 1 141 ? -4.609 -5.109 4.566 1 94.31 141 PHE B N 1
ATOM 2623 C CA . PHE B 1 141 ? -4.621 -5.25 6.02 1 94.31 141 PHE B CA 1
ATOM 2624 C C . PHE B 1 141 ? -3.68 -4.246 6.668 1 94.31 141 PHE B C 1
ATOM 2626 O O . PHE B 1 141 ? -4.078 -3.5 7.566 1 94.31 141 PHE B O 1
ATOM 2633 N N . PHE B 1 142 ? -2.494 -4.199 6.195 1 93.38 142 PHE B N 1
ATOM 2634 C CA . PHE B 1 142 ? -1.471 -3.35 6.793 1 93.38 142 PHE B CA 1
ATOM 2635 C C . PHE B 1 142 ? -1.794 -1.877 6.57 1 93.38 142 PHE B C 1
ATOM 2637 O O . PHE B 1 142 ? -1.634 -1.057 7.477 1 93.38 142 PHE B O 1
ATOM 2644 N N . LEU B 1 143 ? -2.207 -1.545 5.391 1 93.31 143 LEU B N 1
ATOM 2645 C CA . LEU B 1 143 ? -2.564 -0.159 5.109 1 93.31 143 LEU B CA 1
ATOM 2646 C C . LEU B 1 143 ? -3.727 0.293 5.984 1 93.31 143 LEU B C 1
ATOM 2648 O O . LEU B 1 143 ? -3.693 1.389 6.551 1 93.31 143 LEU B O 1
ATOM 2652 N N . ASN B 1 144 ? -4.672 -0.553 6.113 1 93 144 ASN B N 1
ATOM 2653 C CA . ASN B 1 144 ? -5.824 -0.233 6.953 1 93 144 ASN B CA 1
ATOM 2654 C C . ASN B 1 144 ? -5.418 -0.053 8.414 1 93 144 ASN B C 1
ATOM 2656 O O . ASN B 1 144 ? -5.902 0.856 9.086 1 93 144 ASN B O 1
ATOM 2660 N N . LEU B 1 145 ? -4.602 -0.94 8.805 1 93 145 LEU B N 1
ATOM 2661 C CA . LEU B 1 145 ? -4.117 -0.846 10.18 1 93 145 LEU B CA 1
ATOM 2662 C C . LEU B 1 145 ? -3.441 0.499 10.43 1 93 145 LEU B C 1
ATOM 2664 O O . LEU B 1 145 ? -3.742 1.176 11.414 1 93 145 LEU B O 1
ATOM 2668 N N . LEU B 1 146 ? -2.627 0.933 9.531 1 92.12 146 LEU B N 1
ATOM 2669 C CA . LEU B 1 146 ? -1.884 2.18 9.68 1 92.12 146 LEU B CA 1
ATOM 2670 C C . LEU B 1 146 ? -2.803 3.385 9.508 1 92.12 146 LEU B C 1
ATOM 2672 O O . LEU B 1 146 ? -2.645 4.395 10.195 1 92.12 146 LEU B O 1
ATOM 2676 N N . ASP B 1 147 ? -3.727 3.223 8.656 1 89.12 147 ASP B N 1
ATOM 2677 C CA . ASP B 1 147 ? -4.691 4.301 8.477 1 89.12 147 ASP B CA 1
ATOM 2678 C C . ASP B 1 147 ? -5.543 4.492 9.727 1 89.12 147 ASP B C 1
ATOM 2680 O O . ASP B 1 147 ? -5.863 5.625 10.102 1 89.12 147 ASP B O 1
ATOM 2684 N N . MET B 1 148 ? -5.902 3.432 10.344 1 89.25 148 MET B N 1
ATOM 2685 C CA . MET B 1 148 ? -6.695 3.52 11.57 1 89.25 148 MET B CA 1
ATOM 2686 C C . MET B 1 148 ? -5.926 4.238 12.672 1 89.25 148 MET B C 1
ATOM 2688 O O . MET B 1 148 ? -6.496 5.043 13.406 1 89.25 148 MET B O 1
ATOM 2692 N N . ILE B 1 149 ? -4.703 3.977 12.719 1 87.06 149 ILE B N 1
ATOM 2693 C CA . ILE B 1 149 ? -3.852 4.637 13.703 1 87.06 149 ILE B CA 1
ATOM 2694 C C . ILE B 1 149 ? -3.783 6.133 13.406 1 87.06 149 ILE B C 1
ATOM 2696 O O . ILE B 1 149 ? -3.855 6.957 14.32 1 87.06 149 ILE B O 1
ATOM 2700 N N . GLU B 1 150 ? -3.705 6.461 12.188 1 84 150 GLU B N 1
ATOM 2701 C CA . GLU B 1 150 ? -3.621 7.855 11.773 1 84 150 GLU B CA 1
ATOM 2702 C C . GLU B 1 150 ? -4.914 8.602 12.086 1 84 150 GLU B C 1
ATOM 2704 O O . GLU B 1 150 ? -4.887 9.758 12.516 1 84 150 GLU B O 1
ATOM 2709 N N . ILE B 1 151 ? -5.961 7.969 11.805 1 81.69 151 ILE B N 1
ATOM 2710 C CA . ILE B 1 151 ? -7.266 8.57 12.062 1 81.69 151 ILE B CA 1
ATOM 2711 C C . ILE B 1 151 ? -7.422 8.852 13.555 1 81.69 151 ILE B C 1
ATOM 2713 O O . ILE B 1 151 ? -7.938 9.898 13.945 1 81.69 151 ILE B O 1
ATOM 2717 N N . GLU B 1 152 ? -7.004 7.941 14.383 1 80.44 152 GLU B N 1
ATOM 2718 C CA . GLU B 1 152 ? -7.059 8.125 15.836 1 80.44 152 GLU B CA 1
ATOM 2719 C C . GLU B 1 152 ? -6.227 9.328 16.266 1 80.44 152 GLU B C 1
ATOM 2721 O O . GLU B 1 152 ? -6.641 10.094 17.141 1 80.44 152 GLU B O 1
ATOM 2726 N N . ASP B 1 153 ? -5.184 9.5 15.602 1 75.44 153 ASP B N 1
ATOM 2727 C CA . ASP B 1 153 ? -4.328 10.641 15.898 1 75.44 153 ASP B CA 1
ATOM 2728 C C . ASP B 1 153 ? -5.008 11.953 15.516 1 75.44 153 ASP B C 1
ATOM 2730 O O . ASP B 1 153 ? -4.93 12.938 16.25 1 75.44 153 ASP B O 1
ATOM 2734 N N . ASP B 1 154 ? -5.598 11.938 14.398 1 73.88 154 ASP B N 1
ATOM 2735 C CA . ASP B 1 154 ? -6.289 13.133 13.938 1 73.88 154 ASP B CA 1
ATOM 2736 C C . ASP B 1 154 ? -7.43 13.508 14.883 1 73.88 154 ASP B C 1
ATOM 2738 O O . ASP B 1 154 ? -7.633 14.688 15.18 1 73.88 154 ASP B O 1
ATOM 2742 N N . ASP B 1 155 ? -8.117 12.586 15.289 1 72.44 155 ASP B N 1
ATOM 2743 C CA . ASP B 1 155 ? -9.227 12.836 16.203 1 72.44 155 ASP B CA 1
ATOM 2744 C C . ASP B 1 155 ? -8.742 13.398 17.531 1 72.44 155 ASP B C 1
ATOM 2746 O O . ASP B 1 155 ? -9.352 14.312 18.078 1 72.44 155 ASP B O 1
ATOM 2750 N N . SER B 1 156 ? -7.684 12.883 17.953 1 73.19 156 SER B N 1
ATOM 2751 C CA . SER B 1 156 ? -7.121 13.367 19.219 1 73.19 156 SER B CA 1
ATOM 2752 C C . SER B 1 156 ? -6.652 14.812 19.094 1 73.19 156 SER B C 1
ATOM 2754 O O . SER B 1 156 ? -6.84 15.609 20.016 1 73.19 156 SER B O 1
ATOM 2756 N N . MET B 1 157 ? -6.266 15.094 17.938 1 68.94 157 MET B N 1
ATOM 2757 C CA . MET B 1 157 ? -5.793 16.453 17.688 1 68.94 157 MET B CA 1
ATOM 2758 C C . MET B 1 157 ? -6.961 17.422 17.594 1 68.94 157 MET B C 1
ATOM 2760 O O . MET B 1 157 ? -6.875 18.547 18.109 1 68.94 157 MET B O 1
ATOM 2764 N N . SER B 1 158 ? -7.84 16.984 16.922 1 68.5 158 SER B N 1
ATOM 2765 C CA . SER B 1 158 ? -9.008 17.844 16.781 1 68.5 158 SER B CA 1
ATOM 2766 C C . SER B 1 158 ? -9.656 18.109 18.141 1 68.5 158 SER B C 1
ATOM 2768 O O . SER B 1 158 ? -10.094 19.234 18.406 1 68.5 158 SER B O 1
ATOM 2770 N N . ALA B 1 159 ? -9.609 17.188 19 1 68.88 159 ALA B N 1
ATOM 2771 C CA . ALA B 1 159 ? -10.18 17.344 20.344 1 68.88 159 ALA B CA 1
ATOM 2772 C C . ALA B 1 159 ? -9.352 18.312 21.172 1 68.88 159 ALA B C 1
ATOM 2774 O O . ALA B 1 159 ? -9.906 19.141 21.922 1 68.88 159 ALA B O 1
ATOM 2775 N N . GLU B 1 160 ? -8.102 18.172 20.953 1 66.75 160 GLU B N 1
ATOM 2776 C CA . GLU B 1 160 ? -7.215 19.062 21.688 1 66.75 160 GLU B CA 1
ATOM 2777 C C . GLU B 1 160 ? -7.383 20.5 21.219 1 66.75 160 GLU B C 1
ATOM 2779 O O . GLU B 1 160 ? -7.395 21.422 22.031 1 66.75 160 GLU B O 1
ATOM 2784 N N . GLU B 1 161 ? -7.512 20.641 19.984 1 65 161 GLU B N 1
ATOM 2785 C CA . GLU B 1 161 ? -7.707 21.969 19.406 1 65 161 GLU B CA 1
ATOM 2786 C C . GLU B 1 161 ? -9.016 22.578 19.891 1 65 161 GLU B C 1
ATOM 2788 O O . GLU B 1 161 ? -9.062 23.766 20.219 1 65 161 GLU B O 1
ATOM 2793 N N . GLU B 1 162 ? -9.953 21.844 19.812 1 64.88 162 GLU B N 1
ATOM 2794 C CA . GLU B 1 162 ? -11.25 22.328 20.281 1 64.88 162 GLU B CA 1
ATOM 2795 C C . GLU B 1 162 ? -11.188 22.734 21.75 1 64.88 162 GLU B C 1
ATOM 2797 O O . GLU B 1 162 ? -11.742 23.766 22.141 1 64.88 162 GLU B O 1
ATOM 2802 N N . ALA B 1 163 ? -10.438 22.062 22.516 1 72.06 163 ALA B N 1
ATOM 2803 C CA . ALA B 1 163 ? -10.289 22.344 23.953 1 72.06 163 ALA B CA 1
ATOM 2804 C C . ALA B 1 163 ? -9.516 23.641 24.172 1 72.06 163 ALA B C 1
ATOM 2806 O O . ALA B 1 163 ? -9.852 24.438 25.047 1 72.06 163 ALA B O 1
ATOM 2807 N N . LEU B 1 164 ? -8.555 23.797 23.312 1 68.12 164 LEU B N 1
ATOM 2808 C CA . LEU B 1 164 ? -7.754 25.016 23.406 1 68.12 164 LEU B CA 1
ATOM 2809 C C . LEU B 1 164 ? -8.562 26.234 22.969 1 68.12 164 LEU B C 1
ATOM 2811 O O . LEU B 1 164 ? -8.445 27.297 23.578 1 68.12 164 LEU B O 1
ATOM 2815 N N . GLU B 1 165 ? -9.312 26.078 21.969 1 66.69 165 GLU B N 1
ATOM 2816 C CA . GLU B 1 165 ? -10.148 27.172 21.484 1 66.69 165 GLU B CA 1
ATOM 2817 C C . GLU B 1 165 ? -11.211 27.547 22.5 1 66.69 165 GLU B C 1
ATOM 2819 O O . GLU B 1 165 ? -11.5 28.734 22.703 1 66.69 165 GLU B O 1
ATOM 2824 N N . GLU B 1 166 ? -11.75 26.562 23.062 1 68.81 166 GLU B N 1
ATOM 2825 C CA . GLU B 1 166 ? -12.734 26.828 24.109 1 68.81 166 GLU B CA 1
ATOM 2826 C C . GLU B 1 166 ? -12.109 27.578 25.281 1 68.81 166 GLU B C 1
ATOM 2828 O O . GLU B 1 166 ? -12.719 28.484 25.844 1 68.81 166 GLU B O 1
ATOM 2833 N N . ASN B 1 167 ? -10.891 27.156 25.547 1 70.56 167 ASN B N 1
ATOM 2834 C CA . ASN B 1 167 ? -10.18 27.812 26.641 1 70.56 167 ASN B CA 1
ATOM 2835 C C . ASN B 1 167 ? -9.867 29.266 26.297 1 70.56 167 ASN B C 1
ATOM 2837 O O . ASN B 1 167 ? -9.969 30.141 27.172 1 70.56 167 ASN B O 1
ATOM 2841 N N . HIS B 1 168 ? -9.484 29.547 25.094 1 68.69 168 HIS B N 1
ATOM 2842 C CA . HIS B 1 168 ? -9.203 30.906 24.641 1 68.69 168 HIS B CA 1
ATOM 2843 C C . HIS B 1 168 ? -10.477 31.75 24.625 1 68.69 168 HIS B C 1
ATOM 2845 O O . HIS B 1 168 ? -10.445 32.938 24.969 1 68.69 168 HIS B O 1
ATOM 2851 N N . SER B 1 169 ? -11.5 31.156 24.109 1 71.75 169 SER B N 1
ATOM 2852 C CA . SER B 1 169 ? -12.781 31.859 24.078 1 71.75 169 SER B CA 1
ATOM 2853 C C . SER B 1 169 ? -13.25 32.219 25.484 1 71.75 169 SER B C 1
ATOM 2855 O O . SER B 1 169 ? -13.773 33.312 25.719 1 71.75 169 SER B O 1
ATOM 2857 N N . ASN B 1 170 ? -12.977 31.266 26.359 1 70.69 170 ASN B N 1
ATOM 2858 C CA . ASN B 1 170 ? -13.359 31.5 27.75 1 70.69 170 ASN B CA 1
ATOM 2859 C C . ASN B 1 170 ? -12.516 32.594 28.375 1 70.69 170 ASN B C 1
ATOM 2861 O O . ASN B 1 170 ? -13.023 33.406 29.156 1 70.69 170 ASN B O 1
ATOM 2865 N N . ARG B 1 171 ? -11.297 32.688 28 1 71.5 171 ARG B N 1
ATOM 2866 C CA . ARG B 1 171 ? -10.414 33.719 28.516 1 71.5 171 ARG B CA 1
ATOM 2867 C C . ARG B 1 171 ? -10.781 35.062 27.969 1 71.5 171 ARG B C 1
ATOM 2869 O O . ARG B 1 171 ? -10.773 36.062 28.688 1 71.5 171 ARG B O 1
ATOM 2876 N N . SER B 1 172 ? -11.031 35.156 26.719 1 74.19 172 SER B N 1
ATOM 2877 C CA . SER B 1 172 ? -11.438 36.438 26.078 1 74.19 172 SER B CA 1
ATOM 2878 C C . SER B 1 172 ? -12.75 36.938 26.656 1 74.19 172 SER B C 1
ATOM 2880 O O . SER B 1 172 ? -12.922 38.125 26.859 1 74.19 172 SER B O 1
ATOM 2882 N N . GLY B 1 173 ? -13.586 36 26.938 1 68.25 173 GLY B N 1
ATOM 2883 C CA . GLY B 1 173 ? -14.828 36.375 27.609 1 68.25 173 GLY B CA 1
ATOM 2884 C C . GLY B 1 173 ? -14.617 36.906 29 1 68.25 173 GLY B C 1
ATOM 2885 O O . GLY B 1 173 ? -15.242 37.906 29.375 1 68.25 173 GLY B O 1
ATOM 2886 N N . TYR B 1 174 ? -13.672 36.406 29.656 1 72.88 174 TYR B N 1
ATOM 2887 C CA . TYR B 1 174 ? -13.359 36.875 31 1 72.88 174 TYR B CA 1
ATOM 2888 C C . TYR B 1 174 ? -12.719 38.25 30.984 1 72.88 174 TYR B C 1
ATOM 2890 O O . TYR B 1 174 ? -13.023 39.094 31.812 1 72.88 174 TYR B O 1
ATOM 2898 N N . ASP B 1 175 ? -11.922 38.5 30.047 1 68.69 175 ASP B N 1
ATOM 2899 C CA . ASP B 1 175 ? -11.258 39.812 29.922 1 68.69 175 ASP B CA 1
ATOM 2900 C C . ASP B 1 175 ? -12.25 40.875 29.5 1 68.69 175 ASP B C 1
ATOM 2902 O O . ASP B 1 175 ? -12.164 42.031 29.969 1 68.69 175 ASP B O 1
ATOM 2906 N N . HIS B 1 176 ? -13.188 40.469 28.734 1 72 176 HIS B N 1
ATOM 2907 C CA . HIS B 1 176 ? -14.211 41.438 28.328 1 72 176 HIS B CA 1
ATOM 2908 C C . HIS B 1 176 ? -15.117 41.812 29.5 1 72 176 HIS B C 1
ATOM 2910 O O . HIS B 1 176 ? -15.5 42.969 29.656 1 72 176 HIS B O 1
ATOM 2916 N N . GLU B 1 177 ? -15.367 40.844 30.328 1 72.56 177 GLU B N 1
ATOM 2917 C CA . GLU B 1 177 ? -16.188 41.094 31.5 1 72.56 177 GLU B CA 1
ATOM 2918 C C . GLU B 1 177 ? -15.445 41.969 32.531 1 72.56 177 GLU B C 1
ATOM 2920 O O . GLU B 1 177 ? -16.031 42.875 33.125 1 72.56 177 GLU B O 1
ATOM 2925 N N . ARG B 1 178 ? -14.219 41.781 32.625 1 72 178 ARG B N 1
ATOM 2926 C CA . ARG B 1 178 ? -13.375 42.562 33.531 1 72 178 ARG B CA 1
ATOM 2927 C C . ARG B 1 178 ? -13.203 44 33 1 72 178 ARG B C 1
ATOM 2929 O O . ARG B 1 178 ? -13.227 44.938 33.781 1 72 178 ARG B O 1
ATOM 2936 N N . GLY B 1 179 ? -13.102 43.969 31.797 1 67.12 179 GLY B N 1
ATOM 2937 C CA . GLY B 1 179 ? -13.023 45.312 31.188 1 67.12 179 GLY B CA 1
ATOM 2938 C C . GLY B 1 179 ? -14.32 46.094 31.297 1 67.12 179 GLY B C 1
ATOM 2939 O O . GLY B 1 179 ? -14.297 47.281 31.562 1 67.12 179 GLY B O 1
ATOM 2940 N N . SER B 1 180 ? -15.359 45.438 31.203 1 74.62 180 SER B N 1
ATOM 2941 C CA . SER B 1 180 ? -16.656 46.094 31.312 1 74.62 180 SER B CA 1
ATOM 2942 C C . SER B 1 180 ? -16.953 46.5 32.75 1 74.62 180 SER B C 1
ATOM 2944 O O . SER B 1 180 ? -17.484 47.594 33 1 74.62 180 SER B O 1
ATOM 2946 N N . ARG B 1 181 ?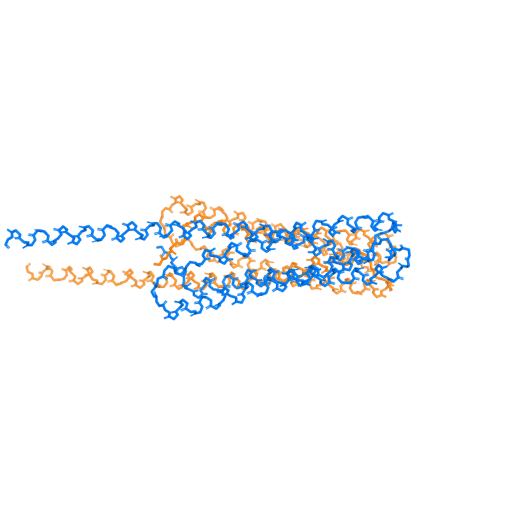 -16.562 45.844 33.688 1 79.44 181 ARG B N 1
ATOM 2947 C CA . ARG B 1 181 ? -16.766 46.156 35.094 1 79.44 181 ARG B CA 1
ATOM 2948 C C . ARG B 1 181 ? -15.867 47.312 35.531 1 79.44 181 ARG B C 1
ATOM 2950 O O . ARG B 1 181 ? -16.281 48.156 36.312 1 79.44 181 ARG B O 1
ATOM 2957 N N . SER B 1 182 ? -14.75 47.438 34.969 1 73.12 182 SER B N 1
ATOM 2958 C CA . SER B 1 182 ? -13.836 48.531 35.281 1 73.12 182 SER B CA 1
ATOM 2959 C C . SER B 1 182 ? -14.297 49.844 34.656 1 73.12 182 SER B C 1
ATOM 2961 O O . SER B 1 182 ? -14.109 50.906 35.25 1 73.12 182 SER B O 1
ATOM 2963 N N . ALA B 1 183 ? -15.023 49.812 33.656 1 82.38 183 ALA B N 1
ATOM 2964 C CA . ALA B 1 183 ? -15.547 51 32.969 1 82.38 183 ALA B CA 1
ATOM 2965 C C . ALA B 1 183 ? -16.781 51.531 33.688 1 82.38 183 ALA B C 1
ATOM 2967 O O . ALA B 1 183 ? -17.109 52.719 33.562 1 82.38 183 ALA B O 1
ATOM 2968 N N . GLN B 1 184 ? -17.391 50.781 34.375 1 70.56 184 GLN B N 1
ATOM 2969 C CA . GLN B 1 184 ? -18.578 51.219 35.094 1 70.56 184 GLN B CA 1
ATOM 2970 C C . GLN B 1 184 ? -18.234 51.875 36.438 1 70.56 184 GLN B C 1
ATOM 2972 O O . GLN B 1 184 ? -19.062 52.562 37.031 1 70.56 184 GLN B O 1
ATOM 2977 N N . MET B 1 185 ? -17.109 51.719 36.812 1 71.81 185 MET B N 1
ATOM 2978 C CA . MET B 1 185 ? -16.703 52.281 38.094 1 71.81 185 MET B CA 1
ATOM 2979 C C . MET B 1 185 ? -16.109 53.688 37.938 1 71.81 185 MET B C 1
ATOM 2981 O O . MET B 1 185 ? -15.836 54.375 38.906 1 71.81 185 MET B O 1
ATOM 2985 N N . TYR B 1 186 ? -16 54.125 36.812 1 57.91 186 TYR B N 1
ATOM 2986 C CA . TYR B 1 186 ? -15.664 55.531 36.594 1 57.91 186 TYR B CA 1
ATOM 2987 C C . TYR B 1 186 ? -16.828 56.25 35.906 1 57.91 186 TYR B C 1
ATOM 2989 O O . TYR B 1 186 ? -17.469 55.719 35 1 57.91 186 TYR B O 1
#

Secondary structure (DSSP, 8-state):
--B--HHHHHHHHHHHHHHHHHHHHHHHHHHHHHHHHHHTSHHHIIIIIHHHHHHHHHHHHHHHHHHHHHHHHHHHHHHHHHS-SS----HHHHHHHHHHHHHIIIIIIHHHHHHHHHHHHHH-S--HHHHHHHHHHHHHHHHHHHHHHHHHHHHHHHHHHHHHHHHHHHHHHHHHHHHHHHHHT-/--B--HHHHHHHHHHHHHHHHHHHHHHHHHHHHHHHHHHTSHHHIIIIIHHHHHHHHHHHHHHHHHHHHHHHHHHHHHHHHHS--S----HHHHHHHHHHHHHIIIIIIHHHHHHHHHHHHHH-S--HHHHHHHHHHHHHHHHHHHHHHHHHHHHHHHHHHHHHHHHHHHHHHHHHHHHHHHHHT-

Nearest PDB structures (foldseek):
  1i4d-assembly1_B  TM=3.127E-01  e=3.975E+00  Homo sapiens
  7sqc-assembly1_1F  TM=2.680E-01  e=5.112E+00  Chlamydomonas reinhardtii
  1i4d-assembly1_A  TM=2.658E-01  e=4.180E+00  Homo sapiens
  1i4d-assembly1_A  TM=2.870E-01  e=2.578E+00  Homo sapiens
  1i4d-assembly1_B  TM=2.825E-01  e=2.996E+00  Homo sapiens

Radius of gyration: 26.63 Å; Cα contacts (8 Å, |Δi|>4): 299; chains: 2; bounding box: 41×95×60 Å

Foldseek 3Di:
DDDDDLVNVVVVVVVLLVVLLVLLVLLLVLLVVLLVVLCVPPVSCVPCNVVSVVLSVVSVVLSVQSVVLVVVLNVLSVVCVVVVDDLSCNVVSLVSNLVSLVCCLPVHLVVLLVSLVVVCVVVVDDDPSSVSNNVSSVVSNVSSVVVNVVSVVVNVVSVVVVVVVVVVVVVVVVVVVVVVVVVVVD/DDDDDLVNVVVVVVVLLVLLLVLLVLLLVLLVVLLVVLCVPPVSCVVCNVVSVVLSVVSVVLSVQSVVLVVVLNVLSVVCVVVVDDLSCNVVSLVSNLVSLVCCLPVHLVVLLVSLVVVCVVVVDDDPSSVSNNVSSVVSNVSSVVSNVVSVVVNVVSVVVVVVVVVVVVVVVVVVVVVVVVVVVD

Organism: NCBI:txid2856

Sequence (372 aa):
MVSLSLWQRYRRNGIRQTKSILASIADVTSDWVFYLNVKSNATLDEKYGFNLFIFACISSGMLLALLLSFLVSARAHAKSRRKRSRTAKYAPFGRILKMVLGLQMLVEDIPQFIIGALVRSERGNLDPYLVFTWTTSGFNFFLNLLDMIEIEDDDSMSAEEEALEENHSNRSGYDHERGSRSAQMYMVSLSLWQRYRRNGIRQTKSILASIADVTSDWVFYLNVKSNATLDEKYGFNLFIFACISSGMLLALLLSFLVSARAHAKSRRKRSRTAKYAPFGRILKMVLGLQMLVEDIPQFIIGALVRSERGNLDPYLVFTWTTSGFNFFLNLLDMIEIEDDDSMSAEEEALEENHSNRSGYDHERGSRSAQMY

Solvent-accessible surface area (backbone atoms only — not comparable to full-atom values): 19234 Å² total; per-residue (Å²): 119,78,41,70,53,71,64,54,53,48,48,52,50,45,50,53,47,48,53,53,50,53,36,44,50,51,25,37,50,24,37,45,53,32,36,56,55,39,50,73,36,68,74,50,19,74,73,43,33,63,62,38,48,53,48,33,50,49,38,48,50,49,48,49,50,52,54,51,51,50,52,51,52,54,51,51,47,57,50,44,68,68,48,78,74,78,83,72,72,62,58,62,56,46,52,52,48,39,49,52,43,49,46,43,36,64,70,37,35,50,51,49,50,52,53,48,49,53,51,34,65,72,66,70,49,84,45,27,47,50,36,37,28,47,51,30,30,51,51,33,40,54,51,37,53,52,48,43,54,49,43,53,51,50,48,52,46,54,52,50,48,53,51,51,50,50,50,50,53,51,48,53,51,50,51,51,51,52,51,53,56,58,55,68,74,103,119,80,41,68,53,73,65,54,53,48,50,51,51,45,50,52,47,49,53,53,50,51,36,44,50,52,25,38,50,24,35,46,54,32,35,56,56,39,52,73,35,67,73,51,19,75,76,43,33,64,59,37,48,53,49,31,50,50,38,49,52,49,48,50,50,51,53,49,51,50,52,52,51,52,49,52,48,57,52,45,67,68,46,80,69,78,80,73,70,62,58,60,54,46,50,53,47,38,48,53,42,50,45,42,36,63,70,34,37,52,52,50,52,51,52,47,51,53,51,36,65,72,66,70,49,84,46,27,47,51,36,36,28,48,52,29,30,50,50,32,40,54,52,39,54,54,48,41,53,50,43,53,50,50,49,53,46,52,51,50,48,52,51,51,48,51,50,51,53,52,50,53,52,49,52,52,52,52,51,52,56,59,56,68,75,102

pLDDT: mean 81.33, std 16.51, range [32.94, 97.69]